Protein AF-A0A848M238-F1 (afdb_monomer_lite)

InterPro domains:
  IPR054030 Gp5/Type VI secretion system Vgr, C-terminal trimerisation domain [PF22178] (2-113)

Foldseek 3Di:
DFDPPDPPDPDGWDWDADDPPPPTDTDTDDPDDDDDDDPDDDDDDDPDDDDDDDPDDDDDDDPDDDDDDDPDDDDDDDPDDDDDDDPDDDDDDDPDDDDDDDPDDDDDDDPDDDDDDDPPDDDDDDDPDDDDDDPDDDDDDDDPDDDDDDPDDDDDDDPDDDDDDDPDDDDDDDPDDDDDDDPDDDDDDDPDDDDDDDPDDDDDDDPDDDDDDDPDDDDDDDPDDDDDDQKDFDDDPNHTQWIQHNVRDIDGDDPDDDDDDPDDDDDDPDDDDDDDPDPPDPVVVVVVVCVVDVDDPDDDDDDD

Sequence (304 aa):
RKSASSLGSNGFNEVRIEDATGEEEVFTHAQKDEDLLTENDKDQEVKGYEDLLVKKDRKRTVEGNQTLKVIKDDAGVVEGNQTLLVRKNRDTSVEGSHDESVEGNQAMTVGRTLTAVVSQGAMENVALAKATTIGGGYSVNVGLAYNEATGGAKAMEVGAAHTEVVAGSRQEMVSKDKQVKVGGDWKTEVKKGISLTVARDLTEQVTQKSSTDVKEAT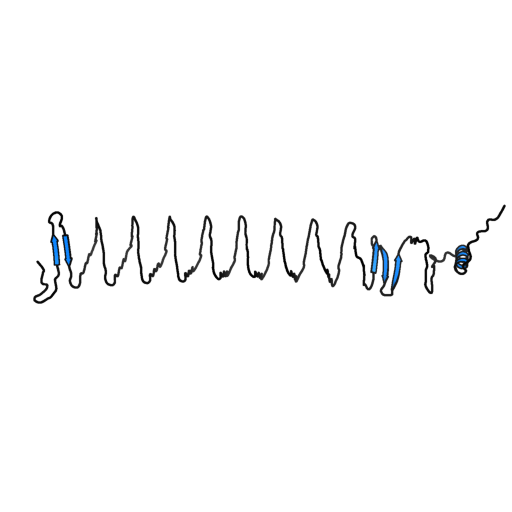AWLAKQFEVTADQLSVSVNGNVALRVEKSGNIKIFAKTFTLDGADIKFKGAKVKLEAPGASSSAQVQALRAAAVEGSPFVERCPGK

Organism: NCBI:txid394095

Radius of gyration: 54.39 Å; chains: 1; bounding box: 103×42×180 Å

pLDDT: mean 89.67, std 15.45, range [40.5, 98.56]

Secondary structure (DSSP, 8-state):
--EESSTT-S-EEEEEEE-STT--EEEEE-SS------SS------SS------SS------SS------SS------SS------SS------SS------SS------SS------SS------SS------SS------SS------SS------SS------SS------SS------SS------SS------SS------SS------SS------SS-----SEEEEEETTEEEEEEETTS-EEE--SS-----S------S------SS----HHHHHHHHHTTTT----------

Structure (mmCIF, N/CA/C/O backbone):
data_AF-A0A848M238-F1
#
_entry.id   AF-A0A848M238-F1
#
loop_
_atom_site.group_PDB
_atom_site.id
_atom_site.type_symbo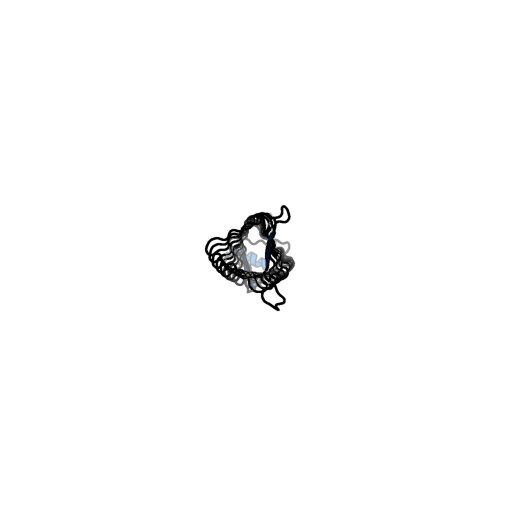l
_atom_site.label_atom_id
_atom_site.label_alt_id
_atom_site.label_comp_id
_atom_site.label_asym_id
_atom_site.label_entity_id
_atom_site.label_seq_id
_atom_site.pdbx_PDB_ins_code
_atom_site.Cartn_x
_atom_site.Cartn_y
_atom_site.Cartn_z
_atom_site.occupancy
_atom_site.B_iso_or_equiv
_atom_site.auth_seq_id
_atom_site.auth_comp_id
_atom_site.auth_asym_id
_atom_site.auth_atom_id
_atom_site.pdbx_PDB_model_num
ATOM 1 N N . ARG A 1 1 ? 36.445 13.753 -66.772 1.00 52.84 1 ARG A N 1
ATOM 2 C CA . ARG A 1 1 ? 36.045 13.154 -68.076 1.00 52.84 1 ARG A CA 1
ATOM 3 C C . ARG A 1 1 ? 35.013 12.083 -67.729 1.00 52.84 1 ARG A C 1
ATOM 5 O O . ARG A 1 1 ? 35.422 11.096 -67.146 1.00 52.84 1 ARG A O 1
ATOM 12 N N . LYS A 1 2 ? 33.704 12.288 -67.959 1.00 55.09 2 LYS A N 1
ATOM 13 C CA . LYS A 1 2 ? 32.687 11.287 -67.566 1.00 55.09 2 LYS A CA 1
ATOM 14 C C . LYS A 1 2 ? 32.898 10.006 -68.375 1.00 55.09 2 LYS A C 1
ATOM 16 O O . LYS A 1 2 ? 32.989 10.087 -69.602 1.00 55.09 2 LYS A O 1
ATOM 21 N N . SER A 1 3 ? 33.012 8.856 -67.715 1.00 55.97 3 SER A N 1
ATOM 22 C CA . SER A 1 3 ? 33.069 7.576 -68.419 1.00 55.97 3 SER A CA 1
ATOM 23 C C . SER A 1 3 ? 31.652 7.228 -68.894 1.00 55.97 3 SER A C 1
ATOM 25 O O . SER A 1 3 ? 30.720 7.151 -68.097 1.00 55.97 3 SER A O 1
ATOM 27 N N . ALA A 1 4 ? 31.443 7.111 -70.208 1.00 53.88 4 ALA A N 1
ATOM 28 C CA . ALA A 1 4 ? 30.200 6.550 -70.726 1.00 53.88 4 ALA A CA 1
ATOM 29 C C . ALA A 1 4 ? 30.280 5.035 -70.529 1.00 53.88 4 ALA A C 1
ATOM 31 O O . ALA A 1 4 ? 31.114 4.376 -71.148 1.00 53.88 4 ALA A O 1
ATOM 32 N N . SER A 1 5 ? 29.442 4.486 -69.654 1.00 58.75 5 SER A N 1
ATOM 33 C CA . SER A 1 5 ? 29.496 3.067 -69.277 1.00 58.75 5 SER A CA 1
ATOM 34 C C . SER A 1 5 ? 29.106 2.118 -70.430 1.00 58.75 5 SER A C 1
ATOM 36 O O . SER A 1 5 ? 29.375 0.924 -70.356 1.00 58.75 5 SER A O 1
ATOM 38 N N . SER A 1 6 ? 28.489 2.637 -71.503 1.00 55.53 6 SER A N 1
ATOM 39 C CA . SER A 1 6 ? 28.283 2.002 -72.821 1.00 55.53 6 SER A CA 1
ATOM 40 C C . SER A 1 6 ? 27.715 3.024 -73.833 1.00 55.53 6 SER A C 1
ATOM 42 O O . SER A 1 6 ? 27.151 4.046 -73.430 1.00 55.53 6 SER A O 1
ATOM 44 N N . LEU A 1 7 ? 27.863 2.788 -75.149 1.00 46.91 7 LEU A N 1
ATOM 45 C CA . LEU A 1 7 ? 27.291 3.661 -76.192 1.00 46.91 7 LEU A CA 1
ATOM 46 C C . LEU A 1 7 ? 25.754 3.714 -76.070 1.00 46.91 7 LEU A C 1
ATOM 48 O O . LEU A 1 7 ? 25.087 2.697 -76.226 1.00 46.91 7 LEU A O 1
ATOM 52 N N . GLY A 1 8 ? 25.203 4.910 -75.830 1.00 57.16 8 GLY A N 1
ATOM 53 C CA . GLY A 1 8 ? 23.755 5.161 -75.764 1.00 57.16 8 GLY A CA 1
ATOM 54 C C . GLY A 1 8 ? 23.129 5.140 -74.362 1.00 57.16 8 GLY A C 1
ATOM 55 O O . GLY A 1 8 ? 21.916 5.293 -74.248 1.00 57.16 8 GLY A O 1
ATOM 56 N N . SER A 1 9 ? 23.916 4.973 -73.293 1.00 60.97 9 SER A N 1
ATOM 57 C CA . SER A 1 9 ? 23.403 4.981 -71.914 1.00 60.97 9 SER A CA 1
ATOM 58 C C . SER A 1 9 ? 23.380 6.397 -71.304 1.00 60.97 9 SER A C 1
ATOM 60 O O . SER A 1 9 ? 24.369 7.122 -71.390 1.00 60.97 9 SER A O 1
ATOM 62 N N . ASN A 1 10 ? 22.284 6.764 -70.623 1.00 73.75 10 ASN A N 1
ATOM 63 C CA . ASN A 1 10 ? 22.096 8.050 -69.919 1.00 73.75 10 ASN A CA 1
ATOM 64 C C . ASN A 1 10 ? 22.735 8.096 -68.506 1.00 73.75 10 ASN A C 1
ATOM 66 O O . ASN A 1 10 ? 22.295 8.869 -67.655 1.00 73.75 10 ASN A O 1
ATOM 70 N N . GLY A 1 11 ? 23.737 7.258 -68.228 1.00 78.06 11 GLY A N 1
ATOM 71 C CA . GLY A 1 11 ? 24.382 7.135 -66.917 1.00 78.06 11 GLY A CA 1
ATOM 72 C C . GLY A 1 11 ? 25.907 7.147 -66.964 1.00 78.06 11 GLY A C 1
ATOM 73 O O . GLY A 1 11 ? 26.501 7.093 -68.043 1.00 78.06 11 GLY A O 1
ATOM 74 N N . PHE A 1 12 ? 26.534 7.240 -65.789 1.00 85.12 12 PHE A N 1
ATOM 75 C CA . PHE A 1 12 ? 27.985 7.150 -65.639 1.00 85.12 12 PHE A CA 1
ATOM 76 C C . PHE A 1 12 ? 28.355 6.483 -64.310 1.00 85.12 12 PHE A C 1
ATOM 78 O O . PHE A 1 12 ? 27.608 6.578 -63.344 1.00 85.12 12 PHE A O 1
ATOM 85 N N . ASN A 1 13 ? 29.526 5.851 -64.271 1.00 87.62 13 ASN A N 1
ATOM 86 C CA . ASN A 1 13 ? 30.226 5.464 -63.046 1.00 87.62 13 ASN A CA 1
ATOM 87 C C . ASN A 1 13 ? 31.562 6.224 -63.034 1.00 87.62 13 ASN A C 1
ATOM 89 O O . ASN A 1 13 ? 32.163 6.421 -64.099 1.00 87.62 13 ASN A O 1
ATOM 93 N N . GLU A 1 14 ? 32.031 6.683 -61.877 1.00 88.75 14 GLU A N 1
ATOM 94 C CA . GLU A 1 14 ? 33.260 7.486 -61.791 1.00 88.75 14 GLU A CA 1
ATOM 95 C C . GLU A 1 14 ? 34.026 7.188 -60.506 1.00 88.75 14 GLU A C 1
ATOM 97 O O . GLU A 1 14 ? 33.435 7.097 -59.438 1.00 88.75 14 GLU A O 1
ATOM 102 N N . VAL A 1 15 ? 35.346 7.056 -60.636 1.00 92.00 15 VAL A N 1
ATOM 103 C CA . VAL A 1 15 ? 36.303 7.170 -59.535 1.00 92.00 15 VAL A CA 1
ATOM 104 C C . VAL A 1 15 ? 37.241 8.305 -59.921 1.00 92.00 15 VAL A C 1
ATOM 106 O O . VAL A 1 15 ? 37.854 8.258 -60.993 1.00 92.00 15 VAL A O 1
ATOM 109 N N . ARG A 1 16 ? 37.318 9.340 -59.090 1.00 91.62 16 ARG A N 1
ATOM 110 C CA . ARG A 1 16 ? 38.174 10.512 -59.295 1.00 91.62 16 ARG A CA 1
ATOM 111 C C . ARG A 1 16 ? 39.054 10.710 -58.072 1.00 91.62 16 ARG A C 1
ATOM 113 O O . ARG A 1 16 ? 38.571 10.586 -56.956 1.00 91.62 16 ARG A O 1
ATOM 120 N N . ILE A 1 17 ? 40.320 11.028 -58.315 1.00 95.06 17 ILE A N 1
ATOM 121 C CA . ILE A 1 17 ? 41.296 11.415 -57.298 1.00 95.06 17 ILE A CA 1
ATOM 122 C C . ILE A 1 17 ? 41.872 12.764 -57.738 1.00 95.06 17 ILE A C 1
ATOM 124 O O . ILE A 1 17 ? 42.408 12.854 -58.845 1.00 95.06 17 ILE A O 1
ATOM 128 N N . GLU A 1 18 ? 41.711 13.787 -56.907 1.00 94.69 18 GLU A N 1
ATOM 129 C CA . GLU A 1 18 ? 42.327 15.110 -57.027 1.00 94.69 18 GLU A CA 1
ATOM 130 C C . GLU A 1 18 ? 43.329 15.277 -55.879 1.00 94.69 18 GLU A C 1
ATOM 132 O O . GLU A 1 18 ? 43.012 14.941 -54.740 1.00 94.69 18 GLU A O 1
ATOM 137 N N . ASP A 1 19 ? 44.537 15.746 -56.190 1.00 94.81 19 ASP A N 1
ATOM 138 C CA . ASP A 1 19 ? 45.661 15.877 -55.238 1.00 94.81 19 ASP A CA 1
ATOM 139 C C . ASP A 1 19 ? 46.289 17.284 -55.306 1.00 94.81 19 ASP A C 1
ATOM 141 O O . ASP A 1 19 ? 47.413 17.531 -54.867 1.00 94.81 19 ASP A O 1
ATOM 145 N N . ALA A 1 20 ? 45.579 18.239 -55.915 1.00 93.12 20 ALA A N 1
ATOM 146 C CA . ALA A 1 20 ? 45.948 19.642 -55.865 1.00 93.12 20 ALA A CA 1
ATOM 147 C C . ALA A 1 20 ? 45.815 20.177 -54.431 1.00 93.12 20 ALA A C 1
ATOM 149 O O . ALA A 1 20 ? 44.779 20.021 -53.790 1.00 93.12 20 ALA A O 1
ATOM 150 N N . THR A 1 21 ? 46.862 20.857 -53.954 1.00 93.50 21 THR A N 1
ATOM 151 C CA . THR A 1 21 ? 46.930 21.381 -52.586 1.00 93.50 21 THR A CA 1
ATOM 152 C C . THR A 1 21 ? 45.708 22.228 -52.224 1.00 93.50 21 THR A C 1
ATOM 154 O O . THR A 1 21 ? 45.510 23.298 -52.803 1.00 93.50 21 THR A O 1
ATOM 157 N N . GLY A 1 22 ? 44.948 21.782 -51.222 1.00 93.81 22 GLY A N 1
ATOM 158 C CA . GLY A 1 22 ? 43.750 22.452 -50.708 1.00 93.81 22 GLY A CA 1
ATOM 159 C C . GLY A 1 22 ? 42.434 22.077 -51.399 1.00 93.81 22 GLY A C 1
ATOM 160 O O . GLY A 1 22 ? 41.386 22.540 -50.955 1.00 93.81 22 GLY A O 1
ATOM 161 N N . GLU A 1 23 ? 42.473 21.254 -52.446 1.00 94.12 23 GLU A N 1
ATOM 162 C CA . GLU A 1 23 ? 41.311 20.772 -53.209 1.00 94.12 23 GLU A CA 1
ATOM 163 C C . GLU A 1 23 ? 41.319 19.232 -53.317 1.00 94.12 23 GLU A C 1
ATOM 165 O O . GLU A 1 23 ? 40.718 18.659 -54.228 1.00 94.12 23 GLU A O 1
ATOM 170 N N . GLU A 1 24 ? 42.035 18.548 -52.417 1.00 96.25 24 GLU A N 1
ATOM 171 C CA . GLU A 1 24 ? 42.207 17.098 -52.457 1.00 96.25 24 GLU A CA 1
ATOM 172 C C . GLU A 1 24 ? 40.865 16.371 -52.271 1.00 96.25 24 GLU A C 1
ATOM 174 O O . GLU A 1 24 ? 40.128 16.605 -51.309 1.00 96.25 24 GLU A O 1
ATOM 179 N N . GLU A 1 25 ? 40.547 15.440 -53.169 1.00 94.88 25 GLU A N 1
ATOM 180 C CA . GLU A 1 25 ? 39.281 14.708 -53.146 1.00 94.88 25 GLU A CA 1
ATOM 181 C C . GLU A 1 25 ? 39.465 13.290 -53.684 1.00 94.88 25 GLU A C 1
ATOM 183 O O . GLU A 1 25 ? 40.114 13.070 -54.704 1.00 94.88 25 GLU A O 1
ATOM 188 N N . VAL A 1 26 ? 38.800 12.325 -53.049 1.00 94.94 26 VAL A N 1
ATOM 189 C CA . VAL A 1 26 ? 38.488 11.039 -53.673 1.00 94.94 26 VAL A CA 1
ATOM 190 C C . VAL A 1 26 ? 36.974 10.934 -53.812 1.00 94.94 26 VAL A C 1
ATOM 192 O O . VAL A 1 26 ? 36.255 10.914 -52.816 1.00 94.94 26 VAL A O 1
ATOM 195 N N . PHE A 1 27 ? 36.483 10.859 -55.046 1.00 93.50 27 PHE A N 1
ATOM 196 C CA . PHE A 1 27 ? 35.062 10.730 -55.358 1.00 93.50 27 PHE A CA 1
ATOM 197 C C . PHE A 1 27 ? 34.783 9.385 -56.021 1.00 93.50 27 PHE A C 1
ATOM 199 O O . PHE A 1 27 ? 35.415 9.048 -57.021 1.00 93.50 27 PHE A O 1
ATOM 206 N N . THR A 1 28 ? 33.785 8.663 -55.513 1.00 94.12 28 THR A N 1
ATOM 207 C CA . THR A 1 28 ? 33.284 7.415 -56.099 1.00 94.12 28 THR A CA 1
ATOM 208 C C . THR A 1 28 ? 31.791 7.545 -56.378 1.00 94.12 28 THR A C 1
ATOM 210 O O . THR A 1 28 ? 31.022 7.998 -55.531 1.00 94.12 28 THR A O 1
ATOM 213 N N . HIS A 1 29 ? 31.365 7.129 -57.569 1.00 93.31 29 HIS A N 1
ATOM 214 C CA . HIS A 1 29 ? 29.966 7.071 -57.968 1.00 93.31 29 HIS A CA 1
ATOM 215 C C . HIS A 1 29 ? 29.650 5.752 -58.667 1.00 93.31 29 HIS A C 1
ATOM 217 O O . HIS A 1 29 ? 30.218 5.448 -59.721 1.00 93.31 29 HIS A O 1
ATOM 223 N N . ALA A 1 30 ? 28.681 5.023 -58.114 1.00 92.12 30 ALA A N 1
ATOM 224 C CA . ALA A 1 30 ? 28.057 3.862 -58.729 1.00 92.12 30 ALA A CA 1
ATOM 225 C C . ALA A 1 30 ? 26.597 4.182 -59.084 1.00 92.12 30 ALA A C 1
ATOM 227 O O . ALA A 1 30 ? 25.807 4.589 -58.234 1.00 92.12 30 ALA A O 1
ATOM 228 N N . GLN A 1 31 ? 26.214 3.976 -60.345 1.00 90.56 31 GLN A N 1
ATOM 229 C CA . GLN A 1 31 ? 24.860 4.249 -60.834 1.00 90.56 31 GLN A CA 1
ATOM 230 C C . GLN A 1 31 ? 23.816 3.252 -60.302 1.00 90.56 31 GLN A C 1
ATOM 232 O O . GLN A 1 31 ? 22.623 3.561 -60.276 1.00 90.56 31 GLN A O 1
ATOM 237 N N . LYS A 1 32 ? 24.242 2.037 -59.938 1.00 91.19 32 LYS A N 1
ATOM 238 C CA . LYS A 1 32 ? 23.333 0.941 -59.596 1.00 91.19 32 LYS A CA 1
ATOM 239 C C . LYS A 1 32 ? 23.738 0.223 -58.312 1.00 91.19 32 LYS A C 1
ATOM 241 O O . LYS A 1 32 ? 23.086 0.424 -57.296 1.00 91.19 32 LYS A O 1
ATOM 246 N N . ASP A 1 33 ? 24.796 -0.578 -58.382 1.00 94.00 33 ASP A N 1
ATOM 247 C CA . ASP A 1 33 ? 25.245 -1.458 -57.306 1.00 94.00 33 ASP A CA 1
ATOM 248 C C . ASP A 1 33 ? 26.727 -1.148 -57.005 1.00 94.00 33 ASP A C 1
ATOM 250 O O . ASP A 1 33 ? 27.518 -0.968 -57.935 1.00 94.00 33 ASP A O 1
ATOM 254 N N . GLU A 1 34 ? 27.091 -1.059 -55.724 1.00 95.56 34 GLU A N 1
ATOM 255 C CA . GLU A 1 34 ? 28.472 -0.948 -55.233 1.00 95.56 34 GLU A CA 1
ATOM 256 C C . GLU A 1 34 ? 28.699 -2.045 -54.189 1.00 95.56 34 GLU A C 1
ATOM 258 O O . GLU A 1 34 ? 28.027 -2.070 -53.157 1.00 95.56 34 GLU A O 1
ATOM 263 N N . ASP A 1 35 ? 29.653 -2.936 -54.455 1.00 94.88 35 ASP A N 1
ATOM 264 C CA . ASP A 1 35 ? 30.066 -3.988 -53.531 1.00 94.88 35 ASP A CA 1
ATOM 265 C C . ASP A 1 35 ? 31.442 -3.646 -52.946 1.00 94.88 35 ASP A C 1
ATOM 267 O O . ASP A 1 35 ? 32.414 -3.468 -53.681 1.00 94.88 35 ASP A O 1
ATOM 271 N N . LEU A 1 36 ? 31.541 -3.601 -51.615 1.00 95.75 36 LEU A N 1
ATOM 272 C CA . LEU A 1 36 ? 32.808 -3.460 -50.897 1.00 95.75 36 LEU A CA 1
ATOM 273 C C . LEU A 1 36 ? 33.070 -4.726 -50.077 1.00 95.75 36 LEU A C 1
ATOM 275 O O . LEU A 1 36 ? 32.459 -4.932 -49.029 1.00 95.75 36 LEU A O 1
ATOM 279 N N . LEU A 1 37 ? 34.000 -5.555 -50.549 1.00 96.25 37 LEU A N 1
ATOM 280 C CA . LEU A 1 37 ? 34.472 -6.748 -49.848 1.00 96.25 37 LEU A CA 1
ATOM 281 C C . LEU A 1 37 ? 35.889 -6.514 -49.317 1.00 96.25 37 LEU A C 1
ATOM 283 O O . LEU A 1 37 ? 36.789 -6.136 -50.062 1.00 96.25 37 LEU A O 1
ATOM 287 N N . THR A 1 38 ? 36.096 -6.778 -48.031 1.00 97.31 38 THR A N 1
ATOM 288 C CA . THR A 1 38 ? 37.417 -6.777 -47.393 1.00 97.31 38 THR A CA 1
ATOM 289 C C . THR A 1 38 ? 37.586 -8.107 -46.671 1.00 97.31 38 THR A C 1
ATOM 291 O O . THR A 1 38 ? 36.801 -8.415 -45.783 1.00 97.31 38 THR A O 1
ATOM 294 N N . GLU A 1 39 ? 38.564 -8.920 -47.077 1.00 97.19 39 GLU A N 1
ATOM 295 C CA . GLU A 1 39 ? 38.731 -10.290 -46.553 1.00 97.19 39 GLU A CA 1
ATOM 296 C C . GLU A 1 39 ? 39.466 -10.360 -45.208 1.00 97.19 39 GLU A C 1
ATOM 298 O O . GLU A 1 39 ? 39.393 -11.377 -44.525 1.00 97.19 39 GLU A O 1
ATOM 303 N N . ASN A 1 40 ? 40.176 -9.294 -44.835 1.00 97.69 40 ASN A N 1
ATOM 304 C CA . ASN A 1 40 ? 40.902 -9.200 -43.573 1.00 97.69 40 ASN A CA 1
ATOM 305 C C . ASN A 1 40 ? 40.361 -8.025 -42.743 1.00 97.69 40 ASN A C 1
ATOM 307 O O . ASN A 1 40 ? 39.238 -8.088 -42.252 1.00 97.69 40 ASN A O 1
ATOM 311 N N . ASP A 1 41 ? 41.108 -6.925 -42.656 1.00 97.88 41 ASP A N 1
ATOM 312 C CA . ASP A 1 41 ? 40.772 -5.783 -41.810 1.00 97.88 41 ASP A CA 1
ATOM 313 C C . ASP A 1 41 ? 40.398 -4.561 -42.655 1.00 97.88 41 ASP A C 1
ATOM 315 O O . ASP A 1 41 ? 41.045 -4.262 -43.663 1.00 97.88 41 ASP A O 1
ATOM 319 N N . LYS A 1 42 ? 39.360 -3.836 -42.227 1.00 97.75 42 LYS A N 1
ATOM 320 C CA . LYS A 1 42 ? 39.018 -2.503 -42.734 1.00 97.75 42 LYS A CA 1
ATOM 321 C C . LYS A 1 42 ? 39.097 -1.514 -41.579 1.00 97.75 42 LYS A C 1
ATOM 323 O O . LYS A 1 42 ? 38.202 -1.485 -40.736 1.00 97.75 42 LYS A O 1
ATOM 328 N N . ASP A 1 43 ? 40.103 -0.654 -41.621 1.00 97.12 43 ASP A N 1
ATOM 329 C CA . ASP A 1 43 ? 40.208 0.506 -40.744 1.00 97.12 43 ASP A CA 1
ATOM 330 C C . ASP A 1 43 ? 39.722 1.762 -41.473 1.00 97.12 43 ASP A C 1
ATOM 332 O O . ASP A 1 43 ? 39.972 1.952 -42.665 1.00 97.12 43 ASP A O 1
ATOM 336 N N . GLN A 1 44 ? 39.010 2.629 -40.756 1.00 97.12 44 GLN A N 1
ATOM 337 C CA . GLN A 1 44 ? 38.548 3.916 -41.267 1.00 97.12 44 GLN A CA 1
ATOM 338 C C . GLN A 1 44 ? 38.711 4.968 -40.169 1.00 97.12 44 GLN A C 1
ATOM 340 O O . GLN A 1 44 ? 38.178 4.819 -39.072 1.00 97.12 44 GLN A O 1
ATOM 345 N N . GLU A 1 45 ? 39.430 6.043 -40.479 1.00 97.69 45 GLU A N 1
ATOM 346 C CA . GLU A 1 45 ? 39.591 7.204 -39.606 1.00 97.69 45 GLU A CA 1
ATOM 347 C C . GLU A 1 45 ? 39.129 8.451 -40.363 1.00 97.69 45 GLU A C 1
ATOM 349 O O . GLU A 1 45 ? 39.656 8.774 -41.427 1.00 97.69 45 GLU A O 1
ATOM 354 N N . VAL A 1 46 ? 38.154 9.167 -39.804 1.00 97.50 46 VAL A N 1
ATOM 355 C CA . VAL A 1 46 ? 37.704 10.465 -40.315 1.00 97.50 46 VAL A CA 1
ATOM 356 C C . VAL A 1 46 ? 38.082 11.525 -39.286 1.00 97.50 46 VAL A C 1
ATOM 358 O O . VAL A 1 46 ? 37.527 11.565 -38.193 1.00 97.50 46 VAL A O 1
ATOM 361 N N . LYS A 1 47 ? 39.049 12.387 -39.620 1.00 97.25 47 LYS A N 1
ATOM 362 C CA . LYS A 1 47 ? 39.563 13.418 -38.694 1.00 97.25 47 LYS A CA 1
ATOM 363 C C . LYS A 1 47 ? 38.637 14.628 -38.540 1.00 97.25 47 LYS A C 1
ATOM 365 O O . LYS A 1 47 ? 38.766 15.378 -37.577 1.00 97.25 47 LYS A O 1
ATOM 370 N N . GLY A 1 48 ? 37.760 14.839 -39.521 1.00 96.00 48 GLY A N 1
ATOM 371 C CA . GLY A 1 48 ? 36.828 15.961 -39.576 1.00 96.00 48 GLY A CA 1
ATOM 372 C C . GLY A 1 48 ? 35.407 15.540 -39.227 1.00 96.00 48 GLY A C 1
ATOM 373 O O . GLY A 1 48 ? 35.040 15.467 -38.058 1.00 96.00 48 GLY A O 1
ATOM 374 N N . TYR A 1 49 ? 34.603 15.302 -40.260 1.00 97.12 49 TYR A N 1
ATOM 375 C CA . TYR A 1 49 ? 33.169 15.057 -40.162 1.00 97.12 49 TYR A CA 1
ATOM 376 C C . TYR A 1 49 ? 32.753 13.915 -41.090 1.00 97.12 49 TYR A C 1
ATOM 378 O O . TYR A 1 49 ? 33.281 13.793 -42.194 1.00 97.12 49 TYR A O 1
ATOM 386 N N . GLU A 1 50 ? 31.796 13.107 -40.646 1.00 98.00 50 GLU A N 1
ATOM 387 C CA . GLU A 1 50 ? 31.171 12.042 -41.426 1.00 98.00 50 GLU A CA 1
ATOM 388 C C . GLU A 1 50 ? 29.649 12.225 -41.373 1.00 98.00 50 GLU A C 1
ATOM 390 O O . GLU A 1 50 ? 29.083 12.418 -40.296 1.00 98.00 50 GLU A O 1
ATOM 395 N N . ASP A 1 51 ? 29.001 12.147 -42.534 1.00 97.56 51 ASP A N 1
ATOM 396 C CA . ASP A 1 51 ? 27.547 12.053 -42.675 1.00 97.56 51 ASP A CA 1
ATOM 397 C C . ASP A 1 51 ? 27.203 10.813 -43.498 1.00 97.56 51 ASP A C 1
ATOM 399 O O . ASP A 1 51 ? 27.890 10.486 -44.469 1.00 97.56 51 ASP A O 1
ATOM 403 N N . LEU A 1 52 ? 26.128 10.124 -43.120 1.00 97.38 52 LEU A N 1
ATOM 404 C CA . LEU A 1 52 ? 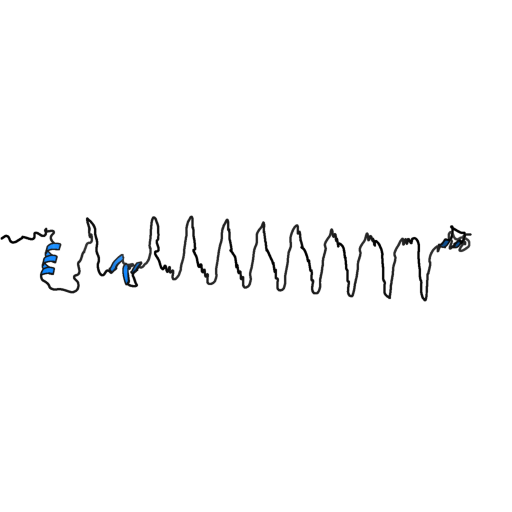25.661 8.934 -43.819 1.00 97.38 52 LEU A CA 1
ATOM 405 C C . LEU A 1 52 ? 24.148 8.992 -43.998 1.00 97.38 52 LEU A C 1
ATOM 407 O O . LEU A 1 52 ? 23.381 8.714 -43.075 1.00 97.38 52 LEU A O 1
ATOM 411 N N . LEU A 1 53 ? 23.722 9.236 -45.234 1.00 97.38 53 LEU A N 1
ATOM 412 C CA . LEU A 1 53 ? 22.320 9.180 -45.620 1.00 97.38 53 LEU A CA 1
ATOM 413 C C . LEU A 1 53 ? 21.991 7.854 -46.315 1.00 97.38 53 LEU A C 1
ATOM 415 O O . LEU A 1 53 ? 22.460 7.575 -47.417 1.00 97.38 53 LEU A O 1
ATOM 419 N N . VAL A 1 54 ? 21.086 7.077 -45.720 1.00 98.12 54 VAL A N 1
ATOM 420 C CA . VAL A 1 54 ? 20.468 5.904 -46.355 1.00 98.12 54 VAL A CA 1
ATOM 421 C C . VAL A 1 54 ? 18.997 6.224 -46.613 1.00 98.12 54 VAL A C 1
ATOM 423 O O . VAL A 1 54 ? 18.223 6.375 -45.679 1.00 98.12 54 VAL A O 1
ATOM 426 N N . LYS A 1 55 ? 18.593 6.341 -47.885 1.00 98.06 55 LYS A N 1
ATOM 427 C CA . LYS A 1 55 ? 17.218 6.750 -48.262 1.00 98.06 55 LYS A CA 1
ATOM 428 C C . LYS A 1 55 ? 16.152 5.659 -48.103 1.00 98.06 55 LYS A C 1
ATOM 430 O O . LYS A 1 55 ? 14.968 5.946 -48.239 1.00 98.06 55 LYS A O 1
ATOM 435 N N . LYS A 1 56 ? 16.574 4.409 -47.923 1.00 97.75 56 LYS A N 1
ATOM 436 C CA . LYS A 1 56 ? 15.701 3.244 -47.739 1.00 97.75 56 LYS A CA 1
ATOM 437 C C . LYS A 1 56 ? 16.111 2.527 -46.453 1.00 97.75 56 LYS A C 1
ATOM 439 O O . LYS A 1 56 ? 16.231 3.159 -45.412 1.00 97.75 56 LYS A O 1
ATOM 444 N N . ASP A 1 57 ? 16.386 1.232 -46.539 1.00 98.06 57 ASP A N 1
ATOM 445 C CA . ASP A 1 57 ? 16.662 0.382 -45.393 1.00 98.06 57 ASP A CA 1
ATOM 446 C C . ASP A 1 57 ? 18.165 0.191 -45.179 1.00 98.06 57 ASP A C 1
ATOM 448 O O . ASP A 1 57 ? 18.933 0.004 -46.126 1.00 98.06 57 ASP A O 1
ATOM 452 N N . ARG A 1 58 ? 18.580 0.161 -43.910 1.00 98.19 58 ARG A N 1
ATOM 453 C CA . ARG A 1 58 ? 19.920 -0.263 -43.495 1.00 98.19 58 ARG A CA 1
ATOM 454 C C . ARG A 1 58 ? 19.805 -1.546 -42.680 1.00 98.19 58 ARG A C 1
ATOM 456 O O . ARG A 1 58 ? 19.146 -1.569 -41.645 1.00 98.19 58 ARG A O 1
ATOM 463 N N . LYS A 1 59 ? 20.512 -2.596 -43.099 1.00 98.19 59 LYS A N 1
ATOM 464 C CA . LYS A 1 59 ? 20.710 -3.818 -42.307 1.00 98.19 59 LYS A CA 1
ATOM 465 C C . LYS A 1 59 ? 22.169 -3.902 -41.875 1.00 98.19 59 LYS A C 1
ATOM 467 O O . LYS A 1 59 ? 23.067 -3.717 -42.688 1.00 98.19 59 LYS A O 1
ATOM 472 N N . ARG A 1 60 ? 22.402 -4.196 -40.597 1.00 97.94 60 ARG A N 1
ATOM 473 C CA . ARG A 1 60 ? 23.736 -4.427 -40.036 1.00 97.94 60 ARG A CA 1
ATOM 474 C C . ARG A 1 60 ? 23.735 -5.745 -39.275 1.00 97.94 60 ARG A C 1
ATOM 476 O O . ARG A 1 60 ? 22.841 -5.997 -38.470 1.00 97.94 60 ARG A O 1
ATOM 483 N N . THR A 1 61 ? 24.752 -6.558 -39.510 1.00 98.00 61 THR A N 1
ATOM 484 C CA . THR A 1 61 ? 25.022 -7.771 -38.741 1.00 98.00 61 THR A CA 1
ATOM 485 C C . THR A 1 61 ? 26.462 -7.696 -38.265 1.00 98.00 61 THR A C 1
ATOM 487 O O . THR A 1 61 ? 27.356 -7.396 -39.047 1.00 98.00 61 THR A O 1
ATOM 490 N N . VAL A 1 62 ? 26.665 -7.906 -36.968 1.00 98.31 62 VAL A N 1
ATOM 491 C CA . VAL A 1 62 ? 27.983 -8.025 -36.345 1.00 98.31 62 VAL A CA 1
ATOM 492 C C . VAL A 1 62 ? 27.989 -9.392 -35.680 1.00 98.31 62 VAL A C 1
ATOM 494 O O . VAL A 1 62 ? 27.204 -9.624 -34.765 1.00 98.31 62 VAL A O 1
ATOM 497 N N . GLU A 1 63 ? 28.796 -10.317 -36.191 1.00 98.12 63 GLU A N 1
ATOM 498 C CA . GLU A 1 63 ? 28.871 -11.685 -35.654 1.00 98.12 63 GLU A CA 1
ATOM 499 C C . GLU A 1 63 ? 29.744 -11.762 -34.394 1.00 98.12 63 GLU A C 1
ATOM 501 O O . GLU A 1 63 ? 29.536 -12.621 -33.540 1.00 98.12 63 GLU A O 1
ATOM 506 N N . GLY A 1 64 ? 30.701 -10.837 -34.272 1.00 97.94 64 GLY A N 1
ATOM 507 C CA . GLY A 1 64 ? 31.531 -10.647 -33.088 1.00 97.94 64 GLY A CA 1
ATOM 508 C C . GLY A 1 64 ? 30.963 -9.617 -32.107 1.00 97.94 64 GLY A C 1
ATOM 509 O O . GLY A 1 64 ? 29.755 -9.432 -31.970 1.00 97.94 64 GLY A O 1
ATOM 510 N N . ASN A 1 65 ? 31.866 -8.917 -31.422 1.00 98.25 65 ASN A N 1
ATOM 511 C CA . ASN A 1 65 ? 31.513 -7.885 -30.451 1.00 98.25 65 ASN A CA 1
ATOM 512 C C . ASN A 1 65 ? 31.366 -6.512 -31.120 1.00 98.25 65 ASN A C 1
ATOM 514 O O . ASN A 1 65 ? 32.093 -6.183 -32.055 1.00 98.25 65 ASN A O 1
ATOM 518 N N . GLN A 1 66 ? 30.474 -5.678 -30.585 1.00 98.31 66 GLN A N 1
ATOM 519 C CA . GLN A 1 66 ? 30.359 -4.269 -30.948 1.00 98.31 66 GLN A CA 1
ATOM 520 C C . GLN A 1 66 ? 30.591 -3.403 -29.708 1.00 98.31 66 GLN A C 1
ATOM 522 O O . GLN A 1 66 ? 29.872 -3.535 -28.720 1.00 98.31 66 GLN A O 1
ATOM 527 N N . THR A 1 67 ? 31.536 -2.470 -29.806 1.00 98.12 67 THR A N 1
ATOM 528 C CA . THR A 1 67 ? 31.758 -1.411 -28.815 1.00 98.12 67 THR A CA 1
ATOM 529 C C . THR A 1 67 ? 31.489 -0.065 -29.475 1.00 98.12 67 THR A C 1
ATOM 531 O O . THR A 1 67 ? 31.978 0.190 -30.573 1.00 98.12 67 THR A O 1
ATOM 534 N N . LEU A 1 68 ? 30.716 0.794 -28.813 1.00 98.00 68 LEU A N 1
ATOM 535 C CA . LEU A 1 68 ? 30.498 2.185 -29.206 1.00 98.00 68 LEU A CA 1
ATOM 536 C C . LEU A 1 68 ? 30.951 3.076 -28.051 1.00 98.00 68 LEU A C 1
ATOM 538 O O . LEU A 1 68 ? 30.533 2.871 -26.914 1.00 98.00 68 LEU A O 1
ATOM 542 N N . LYS A 1 69 ? 31.805 4.056 -28.346 1.00 98.12 69 LYS A N 1
ATOM 543 C CA . LYS A 1 69 ? 32.222 5.080 -27.390 1.00 98.12 69 LYS A CA 1
ATOM 544 C C . LYS A 1 69 ? 31.937 6.447 -27.991 1.00 98.12 69 LYS A C 1
ATOM 546 O O . LYS A 1 69 ? 32.567 6.828 -28.972 1.00 98.12 69 LYS A O 1
ATOM 551 N N . VAL A 1 70 ? 31.027 7.181 -27.367 1.00 98.44 70 VAL A N 1
ATOM 552 C CA . VAL A 1 70 ? 30.741 8.582 -27.680 1.00 98.44 70 VAL A CA 1
ATOM 553 C C . VAL A 1 70 ? 31.300 9.421 -26.533 1.00 98.44 70 VAL A C 1
ATOM 555 O O . VAL A 1 70 ? 31.045 9.122 -25.372 1.00 98.44 70 VAL A O 1
ATOM 558 N N . ILE A 1 71 ? 32.154 10.403 -26.839 1.00 98.38 71 ILE A N 1
ATOM 559 C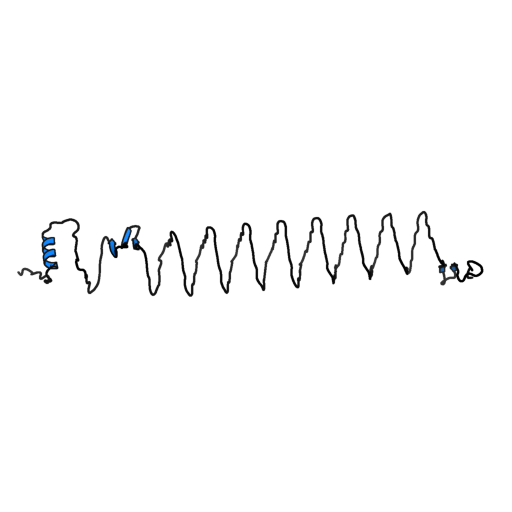 CA . ILE A 1 71 ? 32.828 11.230 -25.814 1.00 98.38 71 ILE A CA 1
ATOM 560 C C . ILE A 1 71 ? 31.927 12.361 -25.310 1.00 98.38 71 ILE A C 1
ATOM 562 O O . ILE A 1 71 ? 32.085 12.819 -24.182 1.00 98.38 71 ILE A O 1
ATOM 566 N N . LYS A 1 72 ? 31.025 12.829 -26.172 1.00 98.31 72 LYS A N 1
ATOM 567 C CA . LYS A 1 72 ? 30.053 13.880 -25.878 1.00 98.31 72 LYS A CA 1
ATOM 568 C C . LYS A 1 72 ? 28.653 13.260 -25.857 1.00 98.31 72 LYS A C 1
ATOM 570 O O . LYS A 1 72 ? 28.449 12.260 -25.178 1.00 98.31 72 LYS A O 1
ATOM 575 N N . ASP A 1 73 ? 27.738 13.811 -26.642 1.00 98.31 73 ASP A N 1
ATOM 576 C CA . ASP A 1 73 ? 26.328 13.448 -26.636 1.00 98.31 73 ASP A CA 1
ATOM 577 C C . ASP A 1 73 ? 26.006 12.414 -27.719 1.00 98.31 73 ASP A C 1
ATOM 579 O O . ASP A 1 73 ? 26.495 12.506 -28.847 1.00 98.31 73 ASP A O 1
ATOM 583 N N . ASP A 1 74 ? 25.155 11.451 -27.369 1.00 98.38 74 ASP A N 1
ATOM 584 C CA . ASP A 1 74 ? 24.528 10.508 -28.295 1.00 98.38 74 ASP A CA 1
ATOM 585 C C . ASP A 1 74 ? 23.024 10.803 -28.333 1.00 98.38 74 ASP A C 1
ATOM 587 O O . ASP A 1 74 ? 22.333 10.682 -27.320 1.00 98.38 74 ASP A O 1
ATOM 591 N N . ALA A 1 75 ? 22.526 11.247 -29.486 1.00 98.06 75 ALA A N 1
ATOM 592 C CA . ALA A 1 75 ? 21.136 11.642 -29.676 1.00 98.06 75 ALA A CA 1
ATOM 593 C C . ALA A 1 75 ? 20.533 10.867 -30.850 1.00 98.06 75 ALA A C 1
ATOM 595 O O . ALA A 1 75 ? 21.042 10.913 -31.970 1.00 98.06 75 ALA A O 1
ATOM 596 N N . GLY A 1 76 ? 19.421 10.178 -30.597 1.00 96.94 76 GLY A N 1
ATOM 597 C CA . GLY A 1 76 ? 18.705 9.395 -31.597 1.00 96.94 76 GLY A CA 1
ATOM 598 C C . GLY A 1 76 ? 17.213 9.694 -31.580 1.00 96.94 76 GLY A C 1
ATOM 599 O O . GLY A 1 76 ? 16.618 9.870 -30.520 1.00 96.94 76 GLY A O 1
ATOM 600 N N . VAL A 1 77 ? 16.605 9.713 -32.764 1.00 98.19 77 VAL A N 1
ATOM 601 C CA . VAL A 1 77 ? 15.154 9.820 -32.941 1.00 98.19 77 VAL A CA 1
ATOM 602 C C . VAL A 1 77 ? 14.685 8.611 -33.736 1.00 98.19 77 VAL A C 1
ATOM 604 O O . VAL A 1 77 ? 15.212 8.314 -34.806 1.00 98.19 77 VAL A O 1
ATOM 607 N N . VAL A 1 78 ? 13.689 7.909 -33.203 1.00 98.44 78 VAL A N 1
ATOM 608 C CA . VAL A 1 78 ? 12.971 6.844 -33.903 1.00 98.44 78 VAL A CA 1
ATOM 609 C C . VAL A 1 78 ? 11.518 7.287 -33.980 1.00 98.44 78 VAL A C 1
ATOM 611 O O . VAL A 1 78 ? 10.810 7.236 -32.984 1.00 98.44 78 VAL A O 1
ATOM 614 N N . GLU A 1 79 ? 11.081 7.754 -35.149 1.00 98.19 79 GLU A N 1
ATOM 615 C CA . GLU A 1 79 ? 9.694 8.217 -35.344 1.00 98.19 79 GLU A CA 1
ATOM 616 C C . GLU A 1 79 ? 8.680 7.060 -35.334 1.00 98.19 79 GLU A C 1
ATOM 618 O O . GLU A 1 79 ? 7.492 7.261 -35.097 1.00 98.19 79 GLU A O 1
ATOM 623 N N . GLY A 1 80 ? 9.152 5.842 -35.615 1.00 98.31 80 GLY A N 1
ATOM 624 C CA . GLY A 1 80 ? 8.369 4.612 -35.555 1.00 98.31 80 GLY A CA 1
ATOM 625 C C . GLY A 1 80 ? 8.598 3.820 -34.265 1.00 98.31 80 GLY A C 1
ATOM 626 O O . GLY A 1 80 ? 8.809 4.364 -33.188 1.00 98.31 80 GLY A O 1
ATOM 627 N N . ASN A 1 81 ? 8.588 2.492 -34.385 1.00 98.38 81 ASN A N 1
ATOM 628 C CA . ASN A 1 81 ? 8.757 1.594 -33.244 1.00 98.38 81 ASN A CA 1
ATOM 629 C C . ASN A 1 81 ? 10.229 1.243 -33.000 1.00 98.38 81 ASN A C 1
ATOM 631 O O . ASN A 1 81 ? 10.970 0.947 -33.939 1.00 98.38 81 ASN A O 1
ATOM 635 N N . GLN A 1 82 ? 10.615 1.143 -31.728 1.00 98.50 82 GLN A N 1
ATOM 636 C CA . GLN A 1 82 ? 11.880 0.546 -31.306 1.00 98.50 82 GLN A CA 1
ATOM 637 C C . GLN A 1 82 ? 11.617 -0.793 -30.603 1.00 98.50 82 GLN A C 1
ATOM 639 O O . GLN A 1 82 ? 10.727 -0.915 -29.766 1.00 98.50 82 GLN A O 1
ATOM 644 N N . THR A 1 83 ? 12.392 -1.825 -30.933 1.00 98.25 83 THR A N 1
ATOM 645 C CA . THR A 1 83 ? 12.361 -3.118 -30.234 1.00 98.25 83 THR A CA 1
ATOM 646 C C . THR A 1 83 ? 13.783 -3.546 -29.913 1.00 98.25 83 THR A C 1
ATOM 648 O O . THR A 1 83 ? 14.641 -3.569 -30.792 1.00 98.25 83 THR A O 1
ATOM 651 N N . LEU A 1 84 ? 14.023 -3.915 -28.654 1.00 98.12 84 LEU A N 1
ATOM 652 C CA . LEU A 1 84 ? 15.314 -4.388 -28.168 1.00 98.12 84 LEU A CA 1
ATOM 653 C C . LEU A 1 84 ? 15.147 -5.760 -27.512 1.00 98.12 84 LEU A C 1
ATOM 655 O O . LEU A 1 84 ? 14.442 -5.897 -26.515 1.00 98.12 84 LEU A O 1
ATOM 659 N N . LEU A 1 85 ? 15.838 -6.769 -28.043 1.00 98.19 85 LEU A N 1
ATOM 660 C CA . LEU A 1 85 ? 15.925 -8.096 -27.437 1.00 98.19 85 LEU A CA 1
ATOM 661 C C . LEU A 1 85 ? 17.340 -8.332 -26.914 1.00 98.19 85 LEU A C 1
ATOM 663 O O . LEU A 1 85 ? 18.272 -8.543 -27.688 1.00 98.19 85 LEU A O 1
ATOM 667 N N . VAL A 1 86 ? 17.478 -8.386 -25.592 1.00 98.56 86 VAL A N 1
ATOM 668 C CA . VAL A 1 86 ? 18.696 -8.851 -24.926 1.00 98.56 86 VAL A CA 1
ATOM 669 C C . VAL A 1 86 ? 18.420 -10.242 -24.368 1.00 98.56 86 VAL A C 1
ATOM 671 O O . VAL A 1 86 ? 17.602 -10.404 -23.471 1.00 98.56 86 VAL A O 1
ATOM 674 N N . ARG A 1 87 ? 19.073 -11.272 -24.921 1.00 98.38 87 ARG A N 1
ATOM 675 C CA . ARG A 1 87 ? 18.842 -12.675 -24.510 1.00 98.38 87 ARG A CA 1
ATOM 676 C C . ARG A 1 87 ? 19.500 -13.053 -23.182 1.00 98.38 87 ARG A C 1
ATOM 678 O O . ARG A 1 87 ? 19.131 -14.062 -22.592 1.00 98.38 87 ARG A O 1
ATOM 685 N N . LYS A 1 88 ? 20.525 -12.304 -22.778 1.00 98.44 88 LYS A N 1
ATOM 686 C CA . LYS A 1 88 ? 21.280 -12.515 -21.538 1.00 98.44 88 LYS A CA 1
ATOM 687 C C . LYS A 1 88 ? 21.056 -11.318 -20.610 1.00 98.44 88 LYS A C 1
ATOM 689 O O . LYS A 1 88 ? 19.913 -10.959 -20.358 1.00 98.44 88 LYS A O 1
ATOM 694 N N . ASN A 1 89 ? 22.128 -10.694 -20.136 1.00 98.31 89 ASN A N 1
ATOM 695 C CA . ASN A 1 89 ? 22.072 -9.613 -19.162 1.00 98.31 89 ASN A CA 1
ATOM 696 C C . ASN A 1 89 ? 22.124 -8.251 -19.855 1.00 98.31 89 ASN A C 1
ATOM 698 O O . ASN A 1 89 ? 22.804 -8.092 -20.872 1.00 98.31 89 ASN A O 1
ATOM 702 N N . ARG A 1 90 ? 21.423 -7.280 -19.271 1.00 98.44 90 ARG A N 1
ATOM 703 C CA . ARG A 1 90 ? 21.541 -5.858 -19.584 1.00 98.44 90 ARG A CA 1
ATOM 704 C C . ARG A 1 90 ? 21.918 -5.136 -18.299 1.00 98.44 90 ARG A C 1
ATOM 706 O O . ARG A 1 90 ? 21.136 -5.148 -17.354 1.00 98.44 90 ARG A O 1
ATOM 713 N N . ASP A 1 91 ? 23.066 -4.479 -18.315 1.00 98.31 91 ASP A N 1
ATOM 714 C CA . ASP A 1 91 ? 23.521 -3.593 -17.251 1.00 98.31 91 ASP A CA 1
ATOM 715 C C . ASP A 1 91 ? 23.431 -2.147 -17.750 1.00 98.31 91 ASP A C 1
ATOM 717 O O . ASP A 1 91 ? 23.711 -1.850 -18.914 1.00 98.31 91 ASP A O 1
ATOM 721 N N . THR A 1 92 ? 22.956 -1.234 -16.908 1.00 98.06 92 THR A N 1
ATOM 722 C CA . THR A 1 92 ? 22.806 0.186 -17.250 1.00 98.06 92 THR A CA 1
ATOM 723 C C . THR A 1 92 ? 23.163 1.013 -16.024 1.00 98.06 92 THR A C 1
ATOM 725 O O . THR A 1 92 ? 22.641 0.762 -14.942 1.00 98.06 92 THR A O 1
ATOM 728 N N . SER A 1 93 ? 24.064 1.979 -16.197 1.00 98.12 93 SER A N 1
ATOM 729 C CA . SER A 1 93 ? 24.494 2.909 -15.153 1.00 98.12 93 SER A CA 1
ATOM 730 C C . SER A 1 93 ? 24.322 4.327 -15.670 1.00 98.12 93 SER A C 1
ATOM 732 O O . SER A 1 93 ? 24.780 4.642 -16.767 1.00 98.12 93 SER A O 1
ATOM 734 N N . VAL A 1 94 ? 23.659 5.165 -14.881 1.00 98.44 94 VAL A N 1
ATOM 735 C CA . VAL A 1 94 ? 23.456 6.587 -15.156 1.00 98.44 94 VAL A CA 1
ATOM 736 C C . VAL A 1 94 ? 23.969 7.332 -13.931 1.00 98.44 94 VAL A C 1
ATOM 738 O O . VAL A 1 94 ? 23.435 7.155 -12.842 1.00 98.44 94 VAL A O 1
ATOM 741 N N . GLU A 1 95 ? 25.046 8.102 -14.088 1.00 98.25 95 GLU A N 1
ATOM 742 C CA . GLU A 1 95 ? 25.653 8.846 -12.971 1.00 98.25 95 GLU A CA 1
ATOM 743 C C . GLU A 1 95 ? 24.865 10.117 -12.621 1.00 98.25 95 GLU A C 1
ATOM 745 O O . GLU A 1 95 ? 24.863 10.553 -11.472 1.00 98.25 95 GLU A O 1
ATOM 750 N N . GLY A 1 96 ? 24.204 10.707 -13.622 1.00 98.12 96 GLY A N 1
ATOM 751 C CA . GLY A 1 96 ? 23.295 11.838 -13.466 1.00 98.12 96 GLY A CA 1
ATOM 752 C C . GLY A 1 96 ? 21.845 11.398 -13.253 1.00 98.12 96 GLY A C 1
ATOM 753 O O . GLY A 1 96 ? 21.563 10.411 -12.578 1.00 98.12 96 GLY A O 1
ATOM 754 N N . SER A 1 97 ? 20.914 12.136 -13.856 1.00 98.12 97 SER A N 1
ATOM 755 C CA . SER A 1 97 ? 19.478 11.850 -13.784 1.00 98.12 97 SER A CA 1
ATOM 756 C C . SER A 1 97 ? 19.014 10.900 -14.890 1.00 98.12 97 SER A C 1
ATOM 758 O O . SER A 1 97 ? 19.566 10.890 -15.990 1.00 98.12 97 SER A O 1
ATOM 760 N N . HIS A 1 98 ? 17.959 10.138 -14.602 1.00 98.25 98 HIS A N 1
ATOM 761 C CA . HIS A 1 98 ? 17.207 9.358 -15.580 1.00 98.25 98 HIS A CA 1
ATOM 762 C C . HIS A 1 98 ? 15.752 9.831 -15.572 1.00 98.25 98 HIS A C 1
ATOM 764 O O . HIS A 1 98 ? 15.032 9.575 -14.607 1.00 98.25 98 HIS A O 1
ATOM 770 N N . ASP A 1 99 ? 15.343 10.505 -16.643 1.00 98.12 99 ASP A N 1
ATOM 771 C CA . ASP A 1 99 ? 13.977 10.980 -16.844 1.00 98.12 99 ASP A CA 1
ATOM 772 C C . ASP A 1 99 ? 13.317 10.167 -17.967 1.00 98.12 99 ASP A C 1
ATOM 774 O O . ASP A 1 99 ? 13.843 10.082 -19.078 1.00 98.12 99 ASP A O 1
ATOM 778 N N . GLU A 1 100 ? 12.162 9.567 -17.677 1.00 98.12 100 GLU A N 1
ATOM 779 C CA . GLU A 1 100 ? 11.372 8.776 -18.625 1.00 98.12 100 GLU A CA 1
ATOM 780 C C . GLU A 1 100 ? 9.947 9.342 -18.694 1.00 98.12 100 GLU A C 1
ATOM 782 O O . GLU A 1 100 ? 9.299 9.546 -17.667 1.00 98.12 100 GLU A O 1
ATOM 787 N N . SER A 1 101 ? 9.456 9.598 -19.909 1.00 98.19 101 SER A N 1
ATOM 788 C CA . SER A 1 101 ? 8.077 10.027 -20.158 1.00 98.19 101 SER A CA 1
ATOM 789 C C . SER A 1 101 ? 7.391 9.026 -21.076 1.00 98.19 101 SER A C 1
ATOM 791 O O . SER A 1 101 ? 7.850 8.774 -22.191 1.00 98.19 101 SER A O 1
ATOM 793 N N . VAL A 1 102 ? 6.279 8.466 -20.606 1.00 98.44 102 VAL A N 1
ATOM 794 C CA . VAL A 1 102 ? 5.436 7.534 -21.356 1.00 98.44 102 VAL A CA 1
ATOM 795 C C . VAL A 1 102 ? 4.016 8.086 -21.346 1.00 98.44 102 VAL A C 1
ATOM 797 O O . VAL A 1 102 ? 3.341 8.048 -20.324 1.00 98.44 102 VAL A O 1
ATOM 800 N N . GLU A 1 103 ? 3.555 8.614 -22.482 1.00 98.25 103 GLU A N 1
ATOM 801 C CA . GLU A 1 103 ? 2.189 9.158 -22.608 1.00 98.25 103 GLU A CA 1
ATOM 802 C C . GLU A 1 103 ? 1.116 8.059 -22.634 1.00 98.25 103 GLU A C 1
ATOM 804 O O . GLU A 1 103 ? -0.031 8.277 -22.246 1.00 98.25 103 GLU A O 1
ATOM 809 N N . GLY A 1 104 ? 1.494 6.876 -23.123 1.00 98.19 104 GLY A N 1
ATOM 810 C CA . GLY A 1 104 ? 0.649 5.689 -23.154 1.00 98.19 104 GLY A CA 1
ATOM 811 C C . GLY A 1 104 ? 0.791 4.828 -21.898 1.00 98.19 104 GLY A C 1
ATOM 812 O O . GLY A 1 104 ? 0.992 5.308 -20.788 1.00 98.19 104 GLY A O 1
ATOM 813 N N . ASN A 1 105 ? 0.700 3.512 -22.083 1.00 98.06 105 ASN A N 1
ATOM 814 C CA . ASN A 1 105 ? 0.833 2.554 -20.988 1.00 98.06 105 ASN A CA 1
ATOM 815 C C . ASN A 1 105 ? 2.290 2.117 -20.803 1.00 98.06 105 ASN A C 1
ATOM 817 O O . ASN A 1 105 ? 2.946 1.727 -21.769 1.00 98.06 105 ASN A O 1
ATOM 821 N N . GLN A 1 106 ? 2.745 2.052 -19.552 1.00 98.44 106 GLN A N 1
ATOM 822 C CA . GLN A 1 106 ? 3.992 1.392 -19.168 1.00 98.44 106 GLN A CA 1
ATOM 823 C C . GLN A 1 106 ? 3.673 0.065 -18.469 1.00 98.44 106 GLN A C 1
ATOM 825 O O . GLN A 1 106 ? 2.998 0.036 -17.442 1.00 98.44 106 GLN A O 1
ATOM 830 N N . ALA A 1 107 ? 4.148 -1.049 -19.030 1.00 98.12 107 ALA A N 1
ATOM 831 C CA . ALA A 1 107 ? 3.969 -2.383 -18.462 1.00 98.12 107 ALA A CA 1
ATOM 832 C C . ALA A 1 107 ? 5.330 -3.018 -18.156 1.00 98.12 107 ALA A C 1
ATOM 834 O O . ALA A 1 107 ? 6.198 -3.091 -19.024 1.00 98.12 107 ALA A O 1
ATOM 835 N N . MET A 1 108 ? 5.500 -3.522 -16.931 1.00 97.94 108 MET A N 1
ATOM 836 C CA . MET A 1 108 ? 6.711 -4.214 -16.489 1.00 97.94 108 MET A CA 1
ATOM 837 C C . MET A 1 108 ? 6.354 -5.616 -15.999 1.00 97.94 108 MET A C 1
ATOM 839 O O . MET A 1 108 ? 5.477 -5.788 -15.158 1.00 97.94 108 MET A O 1
ATOM 843 N N . THR A 1 109 ? 7.049 -6.632 -16.508 1.00 98.19 109 THR A N 1
ATOM 844 C CA . THR A 1 109 ? 6.937 -8.010 -16.016 1.00 98.19 109 THR A CA 1
ATOM 845 C C . THR A 1 109 ? 8.311 -8.499 -15.592 1.00 98.19 109 THR A C 1
ATOM 847 O O . THR A 1 109 ? 9.232 -8.568 -16.402 1.00 98.19 109 THR A O 1
ATOM 850 N N . VAL A 1 110 ? 8.441 -8.866 -14.319 1.00 98.44 110 VAL A N 1
ATOM 851 C CA . VAL A 1 110 ? 9.656 -9.461 -13.760 1.00 98.44 110 VAL A CA 1
ATOM 852 C C . VAL A 1 110 ? 9.342 -10.902 -13.394 1.00 98.44 110 VAL A C 1
ATOM 854 O O . VAL A 1 110 ? 8.583 -11.159 -12.468 1.00 98.44 110 VAL A O 1
ATOM 857 N N . GLY A 1 111 ? 9.924 -11.860 -14.117 1.00 97.88 111 GLY A N 1
ATOM 858 C CA . GLY A 1 111 ? 9.638 -13.286 -13.903 1.00 97.88 111 GLY A CA 1
ATOM 859 C C . GLY A 1 111 ? 10.194 -13.864 -12.594 1.00 97.88 111 GLY A C 1
ATOM 860 O O . GLY A 1 111 ? 9.918 -15.016 -12.271 1.00 97.88 111 GLY A O 1
ATOM 861 N N . ARG A 1 112 ? 11.019 -13.099 -11.866 1.00 98.06 112 ARG A N 1
ATOM 862 C CA . ARG A 1 112 ? 11.642 -13.500 -10.595 1.00 98.06 112 ARG A CA 1
ATOM 863 C C . ARG A 1 112 ? 11.502 -12.386 -9.554 1.00 98.06 112 ARG A C 1
ATOM 865 O O . ARG A 1 112 ? 10.397 -12.103 -9.116 1.00 98.06 112 ARG A O 1
ATOM 872 N N . THR A 1 113 ? 12.603 -11.753 -9.156 1.00 98.00 113 THR A N 1
ATOM 873 C CA . THR A 1 113 ? 12.641 -10.773 -8.064 1.00 98.00 113 THR A CA 1
ATOM 874 C C . THR A 1 113 ? 12.877 -9.370 -8.604 1.00 98.00 113 THR A C 1
ATOM 876 O O . THR A 1 113 ? 13.768 -9.172 -9.427 1.00 98.00 113 THR A O 1
ATOM 879 N N . LEU A 1 114 ? 12.112 -8.403 -8.096 1.00 98.19 114 LEU A N 1
ATOM 880 C CA . LEU A 1 114 ? 12.360 -6.974 -8.259 1.00 98.19 114 LEU A CA 1
ATOM 881 C C . LEU A 1 114 ? 12.888 -6.410 -6.935 1.00 98.19 114 LEU A C 1
ATOM 883 O O . LEU A 1 114 ? 12.224 -6.540 -5.909 1.00 98.19 114 LEU A O 1
ATOM 887 N N . THR A 1 115 ? 14.053 -5.766 -6.971 1.00 98.00 115 THR A N 1
ATOM 888 C CA . THR A 1 115 ? 14.625 -5.037 -5.831 1.00 98.00 115 THR A CA 1
ATOM 889 C C . THR A 1 115 ? 14.804 -3.581 -6.231 1.00 98.00 115 THR A C 1
ATOM 891 O O . THR A 1 115 ? 15.489 -3.299 -7.210 1.00 98.00 115 THR A O 1
ATOM 894 N N . ALA A 1 116 ? 14.216 -2.666 -5.463 1.00 97.62 116 ALA A N 1
ATOM 895 C CA . ALA A 1 116 ? 14.378 -1.228 -5.635 1.00 97.62 116 ALA A CA 1
ATOM 896 C C . ALA A 1 116 ? 14.905 -0.622 -4.331 1.00 97.62 116 ALA A C 1
ATOM 898 O O . ALA A 1 116 ? 14.348 -0.866 -3.261 1.00 97.62 116 ALA A O 1
ATOM 899 N N . VAL A 1 117 ? 15.983 0.155 -4.422 1.00 97.81 117 VAL A N 1
ATOM 900 C CA . VAL A 1 117 ? 16.587 0.850 -3.281 1.00 97.81 117 VAL A CA 1
ATOM 901 C C . VAL A 1 117 ? 16.568 2.341 -3.578 1.00 97.81 117 VAL A C 1
ATOM 903 O O . VAL A 1 117 ? 17.132 2.783 -4.573 1.00 97.81 117 VAL A O 1
ATOM 906 N N . VAL A 1 118 ? 15.914 3.108 -2.706 1.00 97.81 118 VAL A N 1
ATOM 907 C CA . VAL A 1 118 ? 15.819 4.567 -2.801 1.00 97.81 118 VAL A CA 1
ATOM 908 C C . VAL A 1 118 ? 16.382 5.159 -1.517 1.00 97.81 118 VAL A C 1
ATOM 910 O O . VAL A 1 118 ? 15.801 4.998 -0.449 1.00 97.81 118 VAL A O 1
ATOM 913 N N . SER A 1 119 ? 17.532 5.825 -1.612 1.00 97.19 119 SER A N 1
ATOM 914 C CA . SER A 1 119 ? 18.299 6.246 -0.430 1.00 97.19 119 SER A CA 1
ATOM 915 C C . SER A 1 119 ? 17.771 7.508 0.256 1.00 97.19 119 SER A C 1
ATOM 917 O O . SER A 1 119 ? 18.125 7.757 1.403 1.00 97.19 119 SER A O 1
ATOM 919 N N . GLN A 1 120 ? 16.972 8.324 -0.442 1.00 96.38 120 GLN A N 1
ATOM 920 C CA . GLN A 1 120 ? 16.498 9.619 0.064 1.00 96.38 120 GLN A CA 1
ATOM 921 C C . GLN A 1 120 ? 14.979 9.642 0.253 1.00 96.38 120 GLN A C 1
ATOM 923 O O . GLN A 1 120 ? 14.500 9.711 1.381 1.00 96.38 120 GLN A O 1
ATOM 928 N N . GLY A 1 121 ? 14.208 9.557 -0.833 1.00 94.88 121 GLY A N 1
ATOM 929 C CA . GLY A 1 121 ? 12.750 9.576 -0.765 1.00 94.88 121 GLY A CA 1
ATOM 930 C C . GLY A 1 121 ? 12.101 9.113 -2.062 1.00 94.88 121 GLY A C 1
ATOM 931 O O . GLY A 1 121 ? 12.664 9.289 -3.139 1.00 94.88 121 GLY A O 1
ATOM 932 N N . ALA A 1 122 ? 10.916 8.520 -1.940 1.00 97.38 122 ALA A N 1
ATOM 933 C CA . ALA A 1 122 ? 10.085 8.077 -3.052 1.00 97.38 122 ALA A CA 1
ATOM 934 C C . ALA A 1 122 ? 8.696 8.716 -2.930 1.00 97.38 122 ALA A C 1
ATOM 936 O O . ALA A 1 122 ? 8.115 8.736 -1.844 1.00 97.38 122 ALA A O 1
ATOM 937 N N . MET A 1 123 ? 8.171 9.231 -4.040 1.00 96.94 123 MET A N 1
ATOM 938 C CA . MET A 1 123 ? 6.819 9.780 -4.141 1.00 96.94 123 MET A CA 1
ATOM 939 C C . MET A 1 123 ? 6.091 9.102 -5.293 1.00 96.94 123 MET A C 1
ATOM 941 O O . MET A 1 123 ? 6.669 8.885 -6.354 1.00 96.94 123 MET A O 1
ATOM 945 N N . GLU A 1 124 ? 4.815 8.800 -5.090 1.00 97.50 124 GLU A N 1
ATOM 946 C CA . GLU A 1 124 ? 3.962 8.185 -6.100 1.00 97.50 124 GLU A CA 1
ATOM 947 C C . GLU A 1 124 ? 2.613 8.901 -6.101 1.00 97.50 124 GLU A C 1
ATOM 949 O O . GLU A 1 124 ? 1.902 8.907 -5.096 1.00 97.50 124 GLU A O 1
ATOM 954 N N . ASN A 1 125 ? 2.271 9.522 -7.229 1.00 96.62 125 ASN A N 1
ATOM 955 C CA . ASN A 1 125 ? 1.006 10.223 -7.412 1.00 96.62 125 ASN A CA 1
ATOM 956 C C . ASN A 1 125 ? 0.129 9.411 -8.363 1.00 96.62 125 ASN A C 1
ATOM 958 O O . ASN A 1 125 ? 0.475 9.235 -9.529 1.00 96.62 125 ASN A O 1
ATOM 962 N N . VAL A 1 126 ? -1.012 8.932 -7.870 1.00 97.50 126 VAL A N 1
ATOM 963 C CA . VAL A 1 126 ? -1.958 8.132 -8.656 1.00 97.50 126 VAL A CA 1
ATOM 964 C C . VAL A 1 126 ? -3.287 8.870 -8.729 1.00 97.50 126 VAL A C 1
ATOM 966 O O . VAL A 1 126 ? -3.936 9.083 -7.709 1.00 97.50 126 VAL A O 1
ATOM 969 N N . ALA A 1 127 ? -3.692 9.269 -9.937 1.00 97.56 127 ALA A N 1
ATOM 970 C CA . ALA A 1 127 ? -4.843 10.153 -10.131 1.00 97.56 127 ALA A CA 1
ATOM 971 C C . ALA A 1 127 ? -6.205 9.469 -9.925 1.00 97.56 127 ALA A C 1
ATOM 973 O O . ALA A 1 127 ? -7.148 10.110 -9.471 1.00 97.56 127 ALA A O 1
ATOM 974 N N . LEU A 1 128 ? -6.320 8.185 -10.285 1.00 96.81 128 LEU A N 1
ATOM 975 C CA . LEU A 1 128 ? -7.599 7.466 -10.287 1.00 96.81 128 LEU A CA 1
ATOM 976 C C . LEU A 1 128 ? -7.635 6.339 -9.255 1.00 96.81 128 LEU A C 1
ATOM 978 O O . LEU A 1 128 ? -8.434 6.381 -8.325 1.00 96.81 128 LEU A O 1
ATOM 982 N N . ALA A 1 129 ? -6.794 5.316 -9.426 1.00 96.94 129 ALA A N 1
ATOM 983 C CA . ALA A 1 129 ? -6.828 4.131 -8.580 1.00 96.94 129 ALA A CA 1
ATOM 984 C C . ALA A 1 129 ? -5.480 3.411 -8.546 1.00 96.94 129 ALA A C 1
ATOM 986 O O . ALA A 1 129 ? -4.801 3.292 -9.565 1.00 96.94 129 ALA A O 1
ATOM 987 N N . LYS A 1 130 ? -5.145 2.867 -7.375 1.00 97.75 130 LYS A N 1
ATOM 988 C CA . LYS A 1 130 ? -4.012 1.968 -7.162 1.00 97.75 130 LYS A CA 1
ATOM 989 C C . LYS A 1 130 ? -4.514 0.670 -6.543 1.00 97.75 130 LYS A C 1
ATOM 991 O O . LYS A 1 130 ? -5.246 0.705 -5.557 1.00 97.75 130 LYS A O 1
ATOM 996 N N . ALA A 1 131 ? -4.091 -0.461 -7.096 1.00 97.50 131 ALA A N 1
ATOM 997 C CA . ALA A 1 131 ? -4.362 -1.781 -6.544 1.00 97.50 131 ALA A CA 1
ATOM 998 C C . ALA A 1 131 ? -3.042 -2.519 -6.303 1.00 97.50 131 ALA A C 1
ATOM 1000 O O . ALA A 1 131 ? -2.207 -2.611 -7.200 1.00 97.50 131 ALA A O 1
ATOM 1001 N N . THR A 1 132 ? -2.880 -3.077 -5.104 1.00 97.56 132 THR A N 1
ATOM 1002 C CA . THR A 1 132 ? -1.720 -3.893 -4.732 1.00 97.56 132 THR A CA 1
ATOM 1003 C C . THR A 1 132 ? -2.217 -5.266 -4.305 1.00 97.56 132 THR A C 1
ATOM 1005 O O . THR A 1 132 ? -2.928 -5.381 -3.311 1.00 97.56 132 THR A O 1
ATOM 1008 N N . THR A 1 133 ? -1.847 -6.310 -5.046 1.00 97.00 133 THR A N 1
ATOM 1009 C CA . THR A 1 133 ? -2.196 -7.701 -4.718 1.00 97.00 133 THR A CA 1
ATOM 1010 C C . THR A 1 133 ? -0.928 -8.469 -4.380 1.00 97.00 133 THR A C 1
ATOM 1012 O O . THR A 1 133 ? -0.018 -8.545 -5.201 1.00 97.00 133 THR A O 1
ATOM 1015 N N . ILE A 1 134 ? -0.869 -9.046 -3.179 1.00 97.19 134 ILE A N 1
ATOM 1016 C CA . ILE A 1 134 ? 0.282 -9.809 -2.691 1.00 97.19 134 ILE A CA 1
ATOM 1017 C C . ILE A 1 134 ? -0.164 -11.246 -2.423 1.00 97.19 134 ILE A C 1
ATOM 1019 O O . ILE A 1 134 ? -1.061 -11.476 -1.621 1.00 97.19 134 ILE A O 1
ATOM 1023 N N . GLY A 1 135 ? 0.463 -12.214 -3.096 1.00 96.06 135 GLY A N 1
ATOM 1024 C CA . GLY A 1 135 ? 0.149 -13.641 -2.928 1.00 96.06 135 GLY A CA 1
ATOM 1025 C C . GLY A 1 135 ? 0.817 -14.310 -1.718 1.00 96.06 135 GLY A C 1
ATOM 1026 O O . GLY A 1 135 ? 0.528 -15.464 -1.426 1.00 96.06 135 GLY A O 1
ATOM 1027 N N . GLY A 1 136 ? 1.730 -13.608 -1.039 1.00 95.81 136 GLY A N 1
ATOM 1028 C CA . GLY A 1 136 ? 2.480 -14.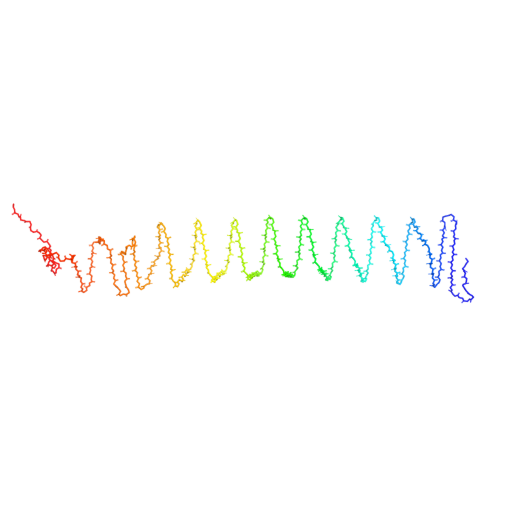085 0.126 1.00 95.81 136 GLY A CA 1
ATOM 1029 C C . GLY A 1 136 ? 2.464 -13.074 1.277 1.00 95.81 136 GLY A C 1
ATOM 1030 O O . GLY A 1 136 ? 1.438 -12.468 1.566 1.00 95.81 136 GLY A O 1
ATOM 1031 N N . GLY A 1 137 ? 3.604 -12.878 1.944 1.00 95.50 137 GLY A N 1
ATOM 1032 C CA . GLY A 1 137 ? 3.732 -11.898 3.028 1.00 95.50 137 GLY A CA 1
ATOM 1033 C C . GLY A 1 137 ? 3.895 -10.457 2.529 1.00 95.50 137 GLY A C 1
ATOM 1034 O O . GLY A 1 137 ? 4.591 -10.213 1.546 1.00 95.50 137 GLY A O 1
ATOM 1035 N N . TYR A 1 138 ? 3.304 -9.503 3.251 1.00 97.69 138 TYR A N 1
ATOM 1036 C CA . TYR A 1 138 ? 3.486 -8.064 3.049 1.00 97.69 138 TYR A CA 1
ATOM 1037 C C . TYR A 1 138 ? 3.923 -7.416 4.368 1.00 97.69 138 TYR A C 1
ATOM 1039 O O . TYR A 1 138 ? 3.275 -7.609 5.395 1.00 97.69 138 TYR A O 1
ATOM 1047 N N . SER A 1 139 ? 5.038 -6.681 4.357 1.00 96.75 139 SER A N 1
ATOM 1048 C CA . SER A 1 139 ? 5.606 -6.036 5.546 1.00 96.75 139 SER A CA 1
ATOM 1049 C C . SER A 1 139 ? 5.970 -4.591 5.239 1.00 96.75 139 SER A C 1
ATOM 1051 O O . SER A 1 139 ? 6.576 -4.301 4.209 1.00 96.75 139 SER A O 1
ATOM 1053 N N . VAL A 1 140 ? 5.614 -3.699 6.159 1.00 97.38 140 VAL A N 1
ATOM 1054 C CA . VAL A 1 140 ? 5.944 -2.276 6.114 1.00 97.38 140 VAL A CA 1
ATOM 1055 C C . VAL A 1 140 ? 6.644 -1.936 7.424 1.00 97.38 140 VAL A C 1
ATOM 1057 O O . VAL A 1 140 ? 6.051 -2.053 8.493 1.00 97.38 140 VAL A O 1
ATOM 1060 N N . ASN A 1 141 ? 7.913 -1.534 7.341 1.00 96.25 141 ASN A N 1
ATOM 1061 C CA . ASN A 1 141 ? 8.722 -1.151 8.495 1.00 96.25 141 ASN A CA 1
ATOM 1062 C C . ASN A 1 141 ? 9.032 0.341 8.395 1.00 96.25 141 ASN A C 1
ATOM 1064 O O . ASN A 1 141 ? 9.671 0.777 7.440 1.00 96.25 141 ASN A O 1
ATOM 1068 N N . VAL A 1 142 ? 8.568 1.121 9.370 1.00 96.81 142 VAL A N 1
ATOM 1069 C CA . VAL A 1 142 ? 8.706 2.583 9.379 1.00 96.81 142 VAL A CA 1
ATOM 1070 C C . VAL A 1 142 ? 9.499 3.000 10.608 1.00 96.81 142 VAL A C 1
ATOM 1072 O O . VAL A 1 142 ? 9.123 2.667 11.726 1.00 96.81 142 VAL A O 1
ATOM 1075 N N . GLY A 1 143 ? 10.602 3.723 10.398 1.00 95.50 143 GLY A N 1
ATOM 1076 C CA . GLY A 1 143 ? 11.520 4.093 11.481 1.00 95.50 143 GLY A CA 1
ATOM 1077 C C . GLY A 1 143 ? 11.071 5.281 12.334 1.00 95.50 143 GLY A C 1
ATOM 1078 O O . GLY A 1 143 ? 11.486 5.384 13.482 1.00 95.50 143 GLY A O 1
ATOM 1079 N N . LEU A 1 144 ? 10.245 6.179 11.784 1.00 95.94 144 LEU A N 1
ATOM 1080 C CA . LEU A 1 144 ? 9.845 7.424 12.450 1.00 95.94 144 LEU A CA 1
ATOM 1081 C C . LEU A 1 144 ? 8.328 7.532 12.607 1.00 95.94 144 LEU A C 1
ATOM 1083 O O . LEU A 1 144 ? 7.798 7.283 13.685 1.00 95.94 144 LEU A O 1
ATOM 1087 N N . ALA A 1 145 ? 7.625 7.914 11.541 1.00 96.12 145 ALA A N 1
ATOM 1088 C CA . ALA A 1 145 ? 6.193 8.174 11.583 1.00 96.12 145 ALA A CA 1
ATOM 1089 C C . ALA A 1 145 ? 5.493 7.548 10.378 1.00 96.12 145 ALA A C 1
ATOM 1091 O O . ALA A 1 145 ? 5.930 7.716 9.241 1.00 96.12 145 ALA A O 1
ATOM 1092 N N . TYR A 1 146 ? 4.387 6.857 10.645 1.00 97.06 146 TYR A N 1
ATOM 1093 C CA . TYR A 1 146 ? 3.453 6.370 9.638 1.00 97.06 146 TYR A CA 1
ATOM 1094 C C . TYR A 1 146 ? 2.158 7.170 9.767 1.00 97.06 146 TYR A C 1
ATOM 1096 O O . TYR A 1 146 ? 1.549 7.191 10.836 1.00 97.06 146 TYR A O 1
ATOM 1104 N N . ASN A 1 147 ? 1.754 7.839 8.691 1.00 96.06 147 ASN A N 1
ATOM 1105 C CA . ASN A 1 147 ? 0.503 8.582 8.626 1.00 96.06 147 ASN A CA 1
ATOM 1106 C C . ASN A 1 147 ? -0.323 8.075 7.449 1.00 96.06 147 ASN A C 1
ATOM 1108 O O . ASN A 1 147 ? 0.182 7.972 6.333 1.00 96.06 147 ASN A O 1
ATOM 1112 N N . GLU A 1 148 ? -1.600 7.813 7.697 1.00 96.81 148 GLU A N 1
ATOM 1113 C CA . GLU A 1 148 ? -2.533 7.343 6.684 1.00 96.81 148 GLU A CA 1
ATOM 1114 C C . GLU A 1 148 ? -3.831 8.142 6.787 1.00 96.81 148 GLU A C 1
ATOM 1116 O O . GLU A 1 148 ? -4.502 8.127 7.818 1.00 96.81 148 GLU A O 1
ATOM 1121 N N . ALA A 1 149 ? -4.176 8.844 5.710 1.00 95.88 149 ALA A N 1
ATOM 1122 C CA . ALA A 1 149 ? -5.390 9.640 5.611 1.00 95.88 149 ALA A CA 1
ATOM 1123 C C . ALA A 1 149 ? -6.255 9.115 4.463 1.00 95.88 149 ALA A C 1
ATOM 1125 O O . ALA A 1 149 ? -5.777 8.919 3.347 1.00 95.88 149 ALA A O 1
ATOM 1126 N N . THR A 1 150 ? -7.542 8.912 4.730 1.00 95.38 150 THR A N 1
ATOM 1127 C CA . THR A 1 150 ? -8.517 8.450 3.739 1.00 95.38 150 THR A CA 1
ATOM 1128 C C . THR A 1 150 ? -9.681 9.431 3.708 1.00 95.38 150 THR A C 1
ATOM 1130 O O . THR A 1 150 ? -10.298 9.683 4.737 1.00 95.38 150 THR A O 1
ATOM 1133 N N . GLY A 1 151 ? -9.979 9.995 2.533 1.00 93.81 151 GLY A N 1
ATOM 1134 C CA . GLY A 1 151 ? -11.121 10.904 2.360 1.00 93.81 151 GLY A CA 1
ATOM 1135 C C . GLY A 1 151 ? -12.468 10.186 2.209 1.00 93.81 151 GLY A C 1
ATOM 1136 O O . GLY A 1 151 ? -13.513 10.771 2.472 1.00 93.81 151 GLY A O 1
ATOM 1137 N N . GLY A 1 152 ? -12.439 8.922 1.777 1.00 94.62 152 GLY A N 1
ATOM 1138 C CA . GLY A 1 152 ? -13.610 8.059 1.628 1.00 94.62 152 GLY A CA 1
ATOM 1139 C C . GLY A 1 152 ? -13.685 6.966 2.695 1.00 94.62 152 GLY A C 1
ATOM 1140 O O . GLY A 1 152 ? -13.259 7.143 3.834 1.00 94.62 152 GLY A O 1
ATOM 1141 N N . ALA A 1 153 ? -14.226 5.811 2.314 1.00 95.88 153 ALA A N 1
ATOM 1142 C CA . ALA A 1 153 ? -14.297 4.650 3.191 1.00 95.88 153 ALA A CA 1
ATOM 1143 C C . ALA A 1 153 ? -12.946 3.923 3.284 1.00 95.88 153 ALA A C 1
ATOM 1145 O O . ALA A 1 153 ? -12.257 3.744 2.280 1.00 95.88 153 ALA A O 1
ATOM 1146 N N . LYS A 1 154 ? -12.617 3.440 4.485 1.00 97.44 154 LYS A N 1
ATOM 1147 C CA . LYS A 1 154 ? -11.527 2.493 4.738 1.00 97.44 154 LYS A CA 1
ATOM 1148 C C . LYS A 1 154 ? -12.120 1.225 5.348 1.00 97.44 154 LYS A C 1
ATOM 1150 O O . LYS A 1 154 ? -12.734 1.292 6.409 1.00 97.44 154 LYS A O 1
ATOM 1155 N N . ALA A 1 155 ? -11.939 0.089 4.680 1.00 96.94 155 ALA A N 1
ATOM 1156 C CA . ALA A 1 155 ? -12.359 -1.225 5.162 1.00 96.94 155 ALA A CA 1
ATOM 1157 C C . ALA A 1 155 ? -11.126 -2.098 5.429 1.00 96.94 155 ALA A C 1
ATOM 1159 O O . ALA A 1 155 ? -10.153 -2.042 4.680 1.00 96.94 155 ALA A O 1
ATOM 1160 N N . MET A 1 156 ? -11.170 -2.890 6.500 1.00 96.31 156 MET A N 1
ATOM 1161 C CA . MET A 1 156 ? -10.107 -3.822 6.871 1.00 96.31 156 MET A CA 1
ATOM 1162 C C . MET A 1 156 ? -10.730 -5.159 7.252 1.00 96.31 156 MET A C 1
ATOM 1164 O O . MET A 1 156 ? -11.514 -5.237 8.195 1.00 96.31 156 MET A O 1
ATOM 1168 N N . GLU A 1 157 ? -10.349 -6.207 6.531 1.00 96.50 157 GLU A N 1
ATOM 1169 C CA . GLU A 1 157 ? -10.775 -7.577 6.790 1.00 96.50 157 GLU A CA 1
ATOM 1170 C C . GLU A 1 157 ? -9.553 -8.419 7.146 1.00 96.50 157 GLU A C 1
ATOM 1172 O O . GLU A 1 157 ? -8.539 -8.399 6.449 1.00 96.50 157 GLU A O 1
ATOM 1177 N N . VAL A 1 158 ? -9.640 -9.151 8.255 1.00 96.88 158 VAL A N 1
ATOM 1178 C CA . VAL A 1 158 ? -8.551 -9.992 8.758 1.00 96.88 158 VAL A CA 1
ATOM 1179 C C . VAL A 1 158 ? -9.075 -11.410 8.914 1.00 96.88 158 VAL A C 1
ATOM 1181 O O . VAL A 1 158 ? -9.944 -11.662 9.741 1.00 96.88 158 VAL A O 1
ATOM 1184 N N . GLY A 1 159 ? -8.540 -12.338 8.117 1.00 94.81 159 GLY A N 1
ATOM 1185 C CA . GLY A 1 159 ? -9.010 -13.728 8.096 1.00 94.81 159 GLY A CA 1
ATOM 1186 C C . GLY A 1 159 ? -8.559 -14.579 9.288 1.00 94.81 159 GLY A C 1
ATOM 1187 O O . GLY A 1 159 ? -9.176 -15.600 9.570 1.00 94.81 159 GLY A O 1
ATOM 1188 N N . ALA A 1 160 ? -7.488 -14.177 9.979 1.00 95.94 160 ALA A N 1
ATOM 1189 C CA . ALA A 1 160 ? -6.938 -14.907 11.120 1.00 95.94 160 ALA A CA 1
ATOM 1190 C C . ALA A 1 160 ? -6.847 -14.012 12.364 1.00 95.94 160 ALA A C 1
ATOM 1192 O O . ALA A 1 160 ? -7.839 -13.818 13.059 1.00 95.94 160 ALA A O 1
ATOM 1193 N N . ALA A 1 161 ? -5.669 -13.461 12.655 1.00 96.81 161 ALA A N 1
ATOM 1194 C CA . ALA A 1 161 ? -5.424 -12.679 13.861 1.00 96.81 161 ALA A CA 1
ATOM 1195 C C . ALA A 1 161 ? -5.032 -11.236 13.532 1.00 96.81 161 ALA A C 1
ATOM 1197 O O . ALA A 1 161 ? -4.245 -10.989 12.619 1.00 96.81 161 ALA A O 1
ATOM 1198 N N . HIS A 1 162 ? -5.549 -10.299 14.327 1.00 97.62 162 HIS A N 1
ATOM 1199 C CA . HIS A 1 162 ? -5.118 -8.906 14.361 1.00 97.62 162 HIS A CA 1
ATOM 1200 C C . HIS A 1 162 ? -4.507 -8.611 15.734 1.00 97.62 162 HIS A C 1
ATOM 1202 O O . HIS A 1 162 ? -5.198 -8.708 16.748 1.00 97.62 162 HIS A O 1
ATOM 1208 N N . THR A 1 163 ? -3.230 -8.232 15.761 1.00 96.88 163 THR A N 1
ATOM 1209 C CA . THR A 1 163 ? -2.506 -7.874 16.987 1.00 96.88 163 THR A CA 1
ATOM 1210 C C . THR A 1 163 ? -2.021 -6.438 16.881 1.00 96.88 163 THR A C 1
ATOM 1212 O O . THR A 1 163 ? -1.316 -6.092 15.938 1.00 96.88 163 THR A O 1
ATOM 1215 N N . GLU A 1 164 ? -2.357 -5.617 17.872 1.00 97.12 164 GLU A N 1
ATOM 1216 C CA . GLU A 1 164 ? -1.930 -4.221 17.969 1.00 97.12 164 GLU A CA 1
ATOM 1217 C C . GLU A 1 164 ? -1.209 -4.015 19.305 1.00 97.12 164 GLU A C 1
ATOM 1219 O O . GLU A 1 164 ? -1.739 -4.352 20.365 1.00 97.12 164 GLU A O 1
ATOM 1224 N N . VAL A 1 165 ? 0.004 -3.462 19.261 1.00 96.75 165 VAL A N 1
ATOM 1225 C CA . VAL A 1 165 ? 0.769 -3.088 20.456 1.00 96.75 165 VAL A CA 1
ATOM 1226 C C . VAL A 1 165 ? 1.074 -1.602 20.375 1.00 96.75 165 VAL A C 1
ATOM 1228 O O . VAL A 1 165 ? 1.797 -1.155 19.490 1.00 96.75 165 VAL A O 1
ATOM 1231 N N . VAL A 1 166 ? 0.538 -0.838 21.323 1.00 97.00 166 VAL A N 1
ATOM 1232 C CA . VAL A 1 166 ? 0.735 0.611 21.406 1.00 97.00 166 VAL A CA 1
ATOM 1233 C C . VAL A 1 166 ? 1.526 0.917 22.670 1.00 97.00 166 VAL A C 1
ATOM 1235 O O . VAL A 1 166 ? 1.006 0.798 23.775 1.00 97.00 166 VAL A O 1
ATOM 1238 N N . ALA A 1 167 ? 2.796 1.297 22.511 1.00 96.38 167 ALA A N 1
ATOM 1239 C CA . ALA A 1 167 ? 3.655 1.674 23.639 1.00 96.38 167 ALA A CA 1
ATOM 1240 C C . ALA A 1 167 ? 3.313 3.065 24.205 1.00 96.38 167 ALA A C 1
ATOM 1242 O O . ALA A 1 167 ? 3.533 3.333 25.384 1.00 96.38 167 ALA A O 1
ATOM 1243 N N . GLY A 1 168 ? 2.800 3.948 23.345 1.00 95.62 168 GLY A N 1
ATOM 1244 C CA . GLY A 1 168 ? 2.341 5.285 23.704 1.00 95.62 168 GLY A CA 1
ATOM 1245 C C . GLY A 1 168 ? 0.843 5.319 24.011 1.00 95.62 168 GLY A C 1
ATOM 1246 O O . GLY A 1 168 ? 0.298 4.454 24.691 1.00 95.62 168 GLY A O 1
ATOM 1247 N N . SER A 1 169 ? 0.161 6.336 23.489 1.00 96.88 169 SER A N 1
ATOM 1248 C CA . SER A 1 169 ? -1.282 6.520 23.653 1.00 96.88 169 SER A CA 1
ATOM 1249 C C . SER A 1 169 ? -2.052 6.143 22.389 1.00 96.88 169 SER A C 1
ATOM 1251 O O . SER A 1 169 ? -1.623 6.485 21.289 1.00 96.88 169 SER A O 1
ATOM 1253 N N . ARG A 1 170 ? -3.242 5.562 22.553 1.00 97.69 170 ARG A N 1
ATOM 1254 C CA . ARG A 1 170 ? -4.229 5.368 21.481 1.00 97.69 170 ARG A CA 1
ATOM 1255 C C . ARG A 1 170 ? -5.407 6.308 21.721 1.00 97.69 170 ARG A C 1
ATOM 1257 O O . ARG A 1 170 ? -5.961 6.315 22.818 1.00 97.69 170 ARG A O 1
ATOM 1264 N N . GLN A 1 171 ? -5.786 7.084 20.710 1.00 97.19 171 GLN A N 1
ATOM 1265 C CA . GLN A 1 171 ? -6.986 7.923 20.726 1.00 97.19 171 GLN A CA 1
ATOM 1266 C C . GLN A 1 171 ? -7.922 7.482 19.605 1.00 97.19 171 GLN A C 1
ATOM 1268 O O . GLN A 1 171 ? -7.471 7.157 18.510 1.00 97.19 171 GLN A O 1
ATOM 1273 N N . GLU A 1 172 ? -9.221 7.469 19.880 1.00 97.12 172 GLU A N 1
ATOM 1274 C CA . GLU A 1 172 ? -10.243 7.070 18.919 1.00 97.12 172 GLU A CA 1
ATOM 1275 C C . GLU A 1 172 ? -11.411 8.049 19.013 1.00 97.12 172 GLU A C 1
ATOM 1277 O O . GLU A 1 172 ? -12.033 8.186 20.066 1.00 97.12 172 GLU A O 1
ATOM 1282 N N . MET A 1 173 ? -11.689 8.746 17.915 1.00 96.50 173 MET A N 1
ATOM 1283 C CA . MET A 1 173 ? -12.798 9.689 17.803 1.00 96.50 173 MET A CA 1
ATOM 1284 C C . MET A 1 173 ? -13.761 9.172 16.742 1.00 96.50 173 MET A C 1
ATOM 1286 O O . MET A 1 173 ? -13.377 8.987 15.590 1.00 96.50 173 MET A O 1
ATOM 1290 N N . VAL A 1 174 ? -15.013 8.939 17.134 1.00 97.31 174 VAL A N 1
ATOM 1291 C CA . VAL A 1 174 ? -16.072 8.449 16.246 1.00 97.31 174 VAL A CA 1
ATOM 1292 C C . VAL A 1 174 ? -17.239 9.423 16.329 1.00 97.31 174 VAL A C 1
ATOM 1294 O O . VAL A 1 174 ? -17.850 9.571 17.381 1.00 97.31 174 VAL A O 1
ATOM 1297 N N . SER A 1 175 ? -17.530 10.121 15.230 1.00 96.38 175 SER A N 1
ATOM 1298 C CA . SER A 1 175 ? -18.558 11.177 15.208 1.00 96.38 175 SER A CA 1
ATOM 1299 C C . SER A 1 175 ? -19.989 10.654 15.067 1.00 96.38 175 SER A C 1
ATOM 1301 O O . SER A 1 175 ? -20.935 11.409 15.270 1.00 96.38 175 SER A O 1
ATOM 1303 N N . LYS A 1 176 ? -20.146 9.394 14.657 1.00 96.69 176 LYS A N 1
ATOM 1304 C CA . LYS A 1 176 ? -21.437 8.717 14.507 1.00 96.69 176 LYS A CA 1
ATOM 1305 C C . LYS A 1 176 ? -21.439 7.447 15.358 1.00 96.69 176 LYS A C 1
ATOM 1307 O O . LYS A 1 176 ? -21.129 7.502 16.542 1.00 96.69 176 LYS A O 1
ATOM 1312 N N . ASP A 1 177 ? -21.743 6.309 14.749 1.00 97.38 177 ASP A N 1
ATOM 1313 C CA . ASP A 1 177 ? -21.946 5.058 15.456 1.00 97.38 177 ASP A CA 1
ATOM 1314 C C . ASP A 1 177 ? -20.649 4.257 15.563 1.00 97.38 177 ASP A C 1
ATOM 1316 O O . ASP A 1 177 ? -19.897 4.114 14.596 1.00 97.38 177 ASP A O 1
ATOM 1320 N N . LYS A 1 178 ? -20.429 3.673 16.742 1.00 98.00 178 LYS A N 1
ATOM 1321 C CA . LYS A 1 178 ? -19.427 2.633 16.977 1.00 98.00 178 LYS A CA 1
ATOM 1322 C C . LYS A 1 178 ? -20.145 1.363 17.413 1.00 98.00 178 LYS A C 1
ATOM 1324 O O . LYS A 1 178 ? -20.852 1.367 18.416 1.00 98.00 178 LYS A O 1
ATOM 1329 N N . GLN A 1 179 ? -19.935 0.274 16.680 1.00 97.31 179 GLN A N 1
ATOM 1330 C CA . GLN A 1 179 ? -20.457 -1.048 17.025 1.00 97.31 179 GLN A CA 1
ATOM 1331 C C . GLN A 1 179 ? -19.298 -2.004 17.287 1.00 97.31 179 GLN A C 1
ATOM 1333 O O . GLN A 1 179 ? -18.319 -2.023 16.544 1.00 97.31 179 GLN A O 1
ATOM 1338 N N . VAL A 1 180 ? -19.415 -2.802 18.346 1.00 97.38 180 VAL A N 1
ATOM 1339 C CA . VAL A 1 180 ? -18.427 -3.818 18.714 1.00 97.38 180 VAL A CA 1
ATOM 1340 C C . VAL A 1 180 ? -19.174 -5.117 18.978 1.00 97.38 180 VAL A C 1
ATOM 1342 O O . VAL A 1 180 ? -20.023 -5.179 19.863 1.00 97.38 180 VAL A O 1
ATOM 1345 N N . LYS A 1 181 ? -18.862 -6.154 18.200 1.00 97.12 181 LYS A N 1
ATOM 1346 C CA . LYS A 1 181 ? -19.396 -7.506 18.379 1.00 97.12 181 LYS A CA 1
ATOM 1347 C C . LYS A 1 181 ? -18.234 -8.465 18.581 1.00 97.12 181 LYS A C 1
ATOM 1349 O O . LYS A 1 181 ? -17.348 -8.548 17.738 1.00 97.12 181 LYS A O 1
ATOM 1354 N N . VAL A 1 182 ? -18.261 -9.195 19.687 1.00 97.50 182 VAL A N 1
ATOM 1355 C CA . VAL A 1 182 ? -17.191 -10.109 20.095 1.00 97.50 182 VAL A CA 1
ATOM 1356 C C . VAL A 1 182 ? -17.798 -11.498 20.219 1.00 97.50 182 VAL A C 1
ATOM 1358 O O . VAL A 1 182 ? -18.806 -11.666 20.897 1.00 97.50 182 VAL A O 1
ATOM 1361 N N . GLY A 1 183 ? -17.233 -12.476 19.509 1.00 96.56 183 GLY A N 1
ATOM 1362 C CA . GLY A 1 183 ? -17.719 -13.861 19.551 1.00 96.56 183 GLY A CA 1
ATOM 1363 C C . GLY A 1 183 ? -17.229 -14.655 20.766 1.00 96.56 183 GLY A C 1
ATOM 1364 O O . GLY A 1 183 ? -17.853 -15.645 21.129 1.00 96.56 183 GLY A O 1
ATOM 1365 N N . GLY A 1 184 ? -16.119 -14.225 21.371 1.00 97.00 184 GLY A N 1
ATOM 1366 C CA . GLY A 1 184 ? -15.536 -14.809 22.579 1.00 97.00 184 GLY A CA 1
ATOM 1367 C C . GLY A 1 184 ? -15.444 -13.791 23.715 1.00 97.00 184 GLY A C 1
ATOM 1368 O O . GLY A 1 184 ? -16.295 -12.913 23.845 1.00 97.00 184 GLY A O 1
ATOM 1369 N N . ASP A 1 185 ? -14.385 -13.891 24.514 1.00 97.75 185 ASP A N 1
ATOM 1370 C CA . ASP A 1 185 ? -14.198 -13.032 25.681 1.00 97.75 185 ASP A CA 1
ATOM 1371 C C . ASP A 1 185 ? -13.776 -11.606 25.305 1.00 97.75 185 ASP A C 1
ATOM 1373 O O . ASP A 1 185 ? -12.898 -11.385 24.468 1.00 97.75 185 ASP A O 1
ATOM 1377 N N . TRP A 1 186 ? -14.349 -10.626 26.006 1.00 97.62 186 TRP A N 1
ATOM 1378 C CA . TRP A 1 186 ? -13.874 -9.245 26.020 1.00 97.62 186 TRP A CA 1
ATOM 1379 C C . TRP A 1 186 ? -13.285 -8.925 27.393 1.00 97.62 186 TRP A C 1
ATOM 1381 O O . TRP A 1 186 ? -14.006 -8.840 28.388 1.00 97.62 186 TRP A O 1
ATOM 1391 N N . LYS A 1 187 ? -11.965 -8.731 27.454 1.00 97.44 187 LYS A N 1
ATOM 1392 C CA . LYS A 1 187 ? -11.250 -8.396 28.690 1.00 97.44 187 LYS A CA 1
ATOM 1393 C C . LYS A 1 187 ? -10.693 -6.981 28.613 1.00 97.44 187 LYS A C 1
ATOM 1395 O O . LYS A 1 187 ? -10.034 -6.612 27.646 1.00 97.44 187 LYS A O 1
ATOM 1400 N N . THR A 1 188 ? -10.912 -6.199 29.662 1.00 96.69 188 THR A N 1
ATOM 1401 C CA . THR A 1 188 ? -10.348 -4.854 29.811 1.00 96.69 188 THR A CA 1
ATOM 1402 C C . THR 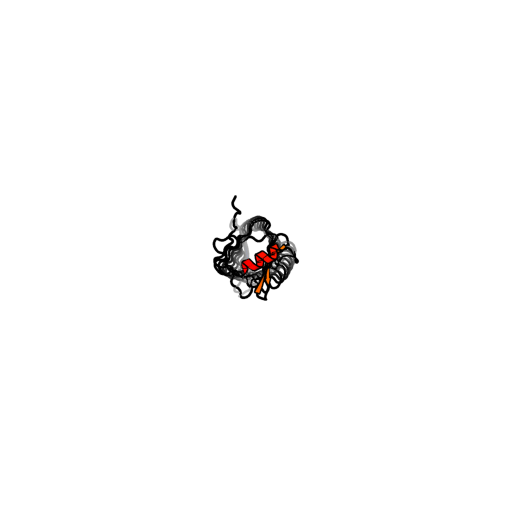A 1 188 ? -9.694 -4.740 31.181 1.00 96.69 188 THR A C 1
ATOM 1404 O O . THR A 1 188 ? -10.316 -5.044 32.194 1.00 96.69 188 THR A O 1
ATOM 1407 N N . GLU A 1 189 ? -8.436 -4.307 31.214 1.00 97.12 189 GLU A N 1
ATOM 1408 C CA . GLU A 1 189 ? -7.693 -4.044 32.446 1.00 97.12 189 GLU A CA 1
ATOM 1409 C C . GLU A 1 189 ? -7.187 -2.602 32.416 1.00 97.12 189 GLU A C 1
ATOM 1411 O O . GLU A 1 189 ? -6.469 -2.205 31.498 1.00 97.12 189 GLU A O 1
ATOM 1416 N N . VAL A 1 190 ? -7.568 -1.808 33.417 1.00 97.19 190 VAL A N 1
ATOM 1417 C CA . VAL A 1 190 ? -7.182 -0.397 33.525 1.00 97.19 190 VAL A CA 1
ATOM 1418 C C . VAL A 1 190 ? -6.573 -0.161 34.897 1.00 97.19 190 VAL A C 1
ATOM 1420 O O . VAL A 1 190 ? -7.221 -0.355 35.917 1.00 97.19 190 VAL A O 1
ATOM 1423 N N . LYS A 1 191 ? -5.306 0.267 34.921 1.00 96.94 191 LYS A N 1
ATOM 1424 C CA . LYS A 1 191 ? -4.545 0.472 36.168 1.00 96.94 191 LYS A CA 1
ATOM 1425 C C . LYS A 1 191 ? -4.842 1.795 36.874 1.00 96.94 191 LYS A C 1
ATOM 1427 O O . LYS A 1 191 ? -4.491 1.952 38.037 1.00 96.94 191 LYS A O 1
ATOM 1432 N N . LYS A 1 192 ? -5.391 2.770 36.145 1.00 96.75 192 LYS A N 1
ATOM 1433 C CA . LYS A 1 192 ? -5.760 4.090 36.672 1.00 96.75 192 LYS A CA 1
ATOM 1434 C C . LYS A 1 192 ? -7.284 4.189 36.765 1.00 96.75 192 LYS A C 1
ATOM 1436 O O . LYS A 1 192 ? -7.892 3.373 37.439 1.00 96.75 192 LYS A O 1
ATOM 1441 N N . GLY A 1 193 ? -7.898 5.162 36.100 1.00 95.69 193 GLY A N 1
ATOM 1442 C CA . GLY A 1 193 ? -9.344 5.362 36.117 1.00 95.69 193 GLY A CA 1
ATOM 1443 C C . GLY A 1 193 ? -10.002 5.048 34.779 1.00 95.69 193 GLY A C 1
ATOM 1444 O O . GLY A 1 193 ? -9.368 5.135 33.728 1.00 95.69 193 GLY A O 1
ATOM 1445 N N . ILE A 1 194 ? -11.295 4.745 34.844 1.00 97.06 194 ILE A N 1
ATOM 1446 C CA . ILE A 1 194 ? -12.222 4.747 33.712 1.00 97.06 194 ILE A CA 1
ATOM 1447 C C . ILE A 1 194 ? -13.250 5.845 33.991 1.00 97.06 194 ILE A C 1
ATOM 1449 O O . ILE A 1 194 ? -13.741 5.955 35.111 1.00 97.06 194 ILE A O 1
ATOM 1453 N N . SER A 1 195 ? -13.573 6.648 32.978 1.00 96.94 195 SER A N 1
ATOM 1454 C CA . SER A 1 195 ? -14.693 7.590 33.014 1.00 96.94 195 SER A CA 1
ATOM 1455 C C . SER A 1 195 ? -15.642 7.257 31.873 1.00 96.94 195 SER A C 1
ATOM 1457 O O . SER A 1 195 ? -15.215 7.172 30.721 1.00 96.94 195 SER A O 1
ATOM 1459 N N . LEU A 1 196 ? -16.916 7.049 32.200 1.00 96.56 196 LEU A N 1
ATOM 1460 C CA . LEU A 1 196 ? -17.978 6.773 31.243 1.00 96.56 196 LEU A CA 1
ATOM 1461 C C . LEU A 1 196 ? -19.060 7.834 31.412 1.00 96.56 196 LEU A C 1
ATOM 1463 O O . LEU A 1 196 ? -19.605 8.014 32.496 1.00 96.56 196 LEU A O 1
ATOM 1467 N N . THR A 1 197 ? -19.368 8.545 30.333 1.00 96.94 197 THR A N 1
ATOM 1468 C CA . THR A 1 197 ? -20.463 9.515 30.294 1.00 96.94 197 THR A CA 1
ATOM 1469 C C . THR A 1 197 ? -21.433 9.097 29.206 1.00 96.94 197 THR A C 1
ATOM 1471 O O . THR A 1 197 ? -21.050 8.964 28.046 1.00 96.94 197 THR A O 1
ATOM 1474 N N . VAL A 1 198 ? -22.692 8.900 29.588 1.00 97.12 198 VAL A N 1
ATOM 1475 C CA . VAL A 1 198 ? -23.778 8.527 28.682 1.00 97.12 198 VAL A CA 1
ATOM 1476 C C . VAL A 1 198 ? -24.856 9.595 28.803 1.00 97.12 198 VAL A C 1
ATOM 1478 O O . VAL A 1 198 ? -25.404 9.807 29.877 1.00 97.12 198 VAL A O 1
ATOM 1481 N N . ALA A 1 199 ? -25.117 10.313 27.710 1.00 97.19 199 ALA A N 1
ATOM 1482 C CA . ALA A 1 199 ? -26.046 11.446 27.719 1.00 97.19 199 ALA A CA 1
ATOM 1483 C C . ALA A 1 199 ? -27.524 11.023 27.718 1.00 97.19 199 ALA A C 1
ATOM 1485 O O . ALA A 1 199 ? -28.392 11.815 28.077 1.00 97.19 199 ALA A O 1
ATOM 1486 N N . ARG A 1 200 ? -27.802 9.801 27.254 1.00 96.56 200 ARG A N 1
ATOM 1487 C CA . ARG A 1 200 ? -29.140 9.208 27.207 1.00 96.56 200 ARG A CA 1
ATOM 1488 C C . ARG A 1 200 ? -29.144 7.922 28.025 1.00 96.56 200 ARG A C 1
ATOM 1490 O O . ARG A 1 200 ? -28.904 7.972 29.225 1.00 96.56 200 ARG A O 1
ATOM 1497 N N . ASP A 1 201 ? -29.341 6.788 27.368 1.00 97.19 201 ASP A N 1
ATOM 1498 C CA . ASP A 1 201 ? -29.592 5.520 28.033 1.00 97.19 201 ASP A CA 1
ATOM 1499 C C . ASP A 1 201 ? -28.339 4.645 28.049 1.00 97.19 201 ASP A C 1
ATOM 1501 O O . ASP A 1 201 ? -27.690 4.438 27.021 1.00 97.19 201 ASP A O 1
ATOM 1505 N N . LEU A 1 202 ? -28.026 4.097 29.223 1.00 97.25 202 LEU A N 1
ATOM 1506 C CA . LEU A 1 202 ? -27.116 2.968 29.378 1.00 97.25 202 LEU A CA 1
ATOM 1507 C C . LEU A 1 202 ? -27.965 1.728 29.657 1.00 97.25 202 LEU A C 1
ATOM 1509 O O . LEU A 1 202 ? -28.683 1.680 30.652 1.00 97.25 202 LEU A O 1
ATOM 1513 N N . THR A 1 203 ? -27.889 0.733 28.776 1.00 96.88 203 THR A N 1
ATOM 1514 C CA . THR A 1 203 ? -28.543 -0.567 28.967 1.00 96.88 203 THR A CA 1
ATOM 1515 C C . THR A 1 203 ? -27.483 -1.649 29.038 1.00 96.88 203 THR A C 1
ATOM 1517 O O . THR A 1 203 ? -26.698 -1.812 28.107 1.00 96.88 203 THR A O 1
ATOM 1520 N N . GLU A 1 204 ? -27.495 -2.416 30.121 1.00 96.31 204 GLU A N 1
ATOM 1521 C CA . GLU A 1 204 ? -26.623 -3.569 30.309 1.00 96.31 204 GLU A CA 1
ATOM 1522 C C . GLU A 1 204 ? -27.491 -4.808 30.505 1.00 96.31 204 GLU A C 1
ATOM 1524 O O . GLU A 1 204 ? -28.238 -4.919 31.477 1.00 96.31 204 GLU A O 1
ATOM 1529 N N . GLN A 1 205 ? -27.409 -5.746 29.565 1.00 96.44 205 GLN A N 1
ATOM 1530 C CA . GLN A 1 205 ? -28.117 -7.016 29.653 1.00 96.44 205 GLN A CA 1
ATOM 1531 C C . GLN A 1 205 ? -27.117 -8.134 29.927 1.00 96.44 205 GLN A C 1
ATOM 1533 O O . GLN A 1 205 ? -26.262 -8.438 29.098 1.00 96.44 205 GLN A O 1
ATOM 1538 N N . VAL A 1 206 ? -27.256 -8.775 31.085 1.00 96.94 206 VAL A N 1
ATOM 1539 C CA . VAL A 1 206 ? -26.420 -9.904 31.497 1.00 96.94 206 VAL A CA 1
ATOM 1540 C C . VAL A 1 206 ? -27.322 -11.110 31.722 1.00 96.94 206 VAL A C 1
ATOM 1542 O O . VAL A 1 206 ? -28.225 -11.070 32.549 1.00 96.94 206 VAL A O 1
ATOM 1545 N N . THR A 1 207 ? -27.102 -12.183 30.962 1.00 96.81 207 THR A N 1
ATOM 1546 C CA . THR A 1 207 ? -27.963 -13.382 30.991 1.00 96.81 207 THR A CA 1
ATOM 1547 C C . THR A 1 207 ? -27.658 -14.322 32.150 1.00 96.81 207 THR A C 1
ATOM 1549 O O . THR A 1 207 ? -28.494 -15.145 32.512 1.00 96.81 207 THR A O 1
ATOM 1552 N N . GLN A 1 208 ? -26.456 -14.220 32.712 1.00 96.31 208 GLN A N 1
ATOM 1553 C CA . GLN A 1 208 ? -26.012 -15.032 33.836 1.00 96.31 208 GLN A CA 1
ATOM 1554 C C . GLN A 1 208 ? -25.706 -14.138 35.040 1.00 96.31 208 GLN A C 1
ATOM 1556 O O . GLN A 1 208 ? -26.606 -13.546 35.627 1.00 96.31 208 GLN A O 1
ATOM 1561 N N . LYS A 1 209 ? -24.434 -14.035 35.428 1.00 96.50 209 LYS A N 1
ATOM 1562 C CA . LYS A 1 209 ? -24.002 -13.317 36.623 1.00 96.50 209 LYS A CA 1
ATOM 1563 C C . LYS A 1 209 ? -23.411 -11.961 36.253 1.00 96.50 209 LYS A C 1
ATOM 1565 O O . LYS A 1 209 ? -22.502 -11.895 35.433 1.00 96.50 209 LYS A O 1
ATOM 1570 N N . SER A 1 210 ? -23.853 -10.921 36.953 1.00 96.69 210 SER A N 1
ATOM 1571 C CA . SER A 1 210 ? -23.133 -9.652 37.074 1.00 96.69 210 SER A CA 1
ATOM 1572 C C . SER A 1 210 ? -22.583 -9.511 38.499 1.00 96.69 210 SER A C 1
ATOM 1574 O O . SER A 1 210 ? -23.206 -9.986 39.451 1.00 96.69 210 SER A O 1
ATOM 1576 N N . SER A 1 211 ? -21.395 -8.922 38.649 1.00 95.06 211 SER A N 1
ATOM 1577 C CA . SER A 1 211 ? -20.751 -8.641 39.940 1.00 95.06 211 SER A CA 1
ATOM 1578 C C . SER A 1 211 ? -20.006 -7.318 39.857 1.00 95.06 211 SER A C 1
ATOM 1580 O O . SER A 1 211 ? -19.403 -7.006 38.831 1.00 95.06 211 SER A O 1
ATOM 1582 N N . THR A 1 212 ? -20.010 -6.564 40.950 1.00 95.00 212 THR A N 1
ATOM 1583 C CA . THR A 1 212 ? -19.204 -5.352 41.092 1.00 95.00 212 THR A CA 1
ATOM 1584 C C . THR A 1 212 ? -18.535 -5.381 42.454 1.00 95.00 212 THR A C 1
ATOM 1586 O O . THR A 1 212 ? -19.184 -5.213 43.483 1.00 95.00 212 THR A O 1
ATOM 1589 N N . ASP A 1 213 ? -17.228 -5.611 42.446 1.00 95.06 213 ASP A N 1
ATOM 1590 C CA . ASP A 1 213 ? -16.415 -5.741 43.648 1.00 95.06 213 ASP A CA 1
ATOM 1591 C C . ASP A 1 213 ? -15.653 -4.429 43.891 1.00 95.06 213 ASP A C 1
ATOM 1593 O O . ASP A 1 213 ? -14.675 -4.122 43.208 1.00 95.06 213 ASP A O 1
ATOM 1597 N N . VAL A 1 214 ? -16.117 -3.634 44.859 1.00 95.00 214 VAL A N 1
ATOM 1598 C CA . VAL A 1 214 ? -15.535 -2.329 45.219 1.00 95.00 214 VAL A CA 1
ATOM 1599 C C . VAL A 1 214 ? -14.901 -2.424 46.606 1.00 95.00 214 VAL A C 1
ATOM 1601 O O . VAL A 1 214 ? -15.524 -2.921 47.541 1.00 95.00 214 VAL A O 1
ATOM 1604 N N . LYS A 1 215 ? -13.647 -1.972 46.745 1.00 95.19 215 LYS A N 1
ATOM 1605 C CA . LYS A 1 215 ? -12.906 -2.019 48.024 1.00 95.19 215 LYS A CA 1
ATOM 1606 C C . LYS A 1 215 ? -13.235 -0.865 48.966 1.00 95.19 215 LYS A C 1
ATOM 1608 O O . LYS A 1 215 ? -13.079 -1.000 50.174 1.00 95.19 215 LYS A O 1
ATOM 1613 N N . GLU A 1 216 ? -13.640 0.263 48.401 1.00 95.12 216 GLU A N 1
ATOM 1614 C CA . GLU A 1 216 ? -14.001 1.472 49.133 1.00 95.12 216 GLU A CA 1
ATOM 1615 C C . GLU A 1 216 ? -15.497 1.767 48.974 1.00 95.12 216 GLU A C 1
ATOM 1617 O O . GLU A 1 216 ? -16.282 0.903 48.578 1.00 95.12 216 GLU A O 1
ATOM 1622 N N . ALA A 1 217 ? -15.912 2.985 49.315 1.00 93.81 217 ALA A N 1
ATOM 1623 C CA . ALA A 1 217 ? -17.297 3.396 49.187 1.00 93.81 217 ALA A CA 1
ATOM 1624 C C . ALA A 1 217 ? -17.763 3.373 47.722 1.00 93.81 217 ALA A C 1
ATOM 1626 O O . ALA A 1 217 ? -17.054 3.791 46.808 1.00 93.81 217 ALA A O 1
ATOM 1627 N N . THR A 1 218 ? -19.003 2.931 47.525 1.00 95.62 218 THR A N 1
ATOM 1628 C CA . THR A 1 218 ? -19.740 3.048 46.265 1.00 95.62 218 THR A CA 1
ATOM 1629 C C . THR A 1 218 ? -21.046 3.793 46.521 1.00 95.62 218 THR A C 1
ATOM 1631 O O . THR A 1 218 ? -21.606 3.713 47.618 1.00 95.62 218 THR A O 1
ATOM 1634 N N . ALA A 1 219 ? -21.526 4.535 45.526 1.00 94.44 219 ALA A N 1
ATOM 1635 C CA . ALA A 1 219 ? -22.767 5.290 45.610 1.00 94.44 219 ALA A CA 1
ATOM 1636 C C . ALA A 1 219 ? -23.543 5.193 44.295 1.00 94.44 219 ALA A C 1
ATOM 1638 O O . ALA A 1 219 ? -22.975 5.336 43.214 1.00 94.44 219 ALA A O 1
ATOM 1639 N N . TRP A 1 220 ? -24.859 5.025 44.408 1.00 92.81 220 TRP A N 1
ATOM 1640 C CA . TRP A 1 220 ? -25.797 5.137 43.295 1.00 92.81 220 TRP A CA 1
ATOM 1641 C C . TRP A 1 220 ? -26.662 6.373 43.524 1.00 92.81 220 TRP A C 1
ATOM 1643 O O . TRP A 1 220 ? -27.490 6.404 44.432 1.00 92.81 220 TRP A O 1
ATOM 1653 N N . LEU A 1 221 ? -26.433 7.413 42.723 1.00 94.44 221 LEU A N 1
ATOM 1654 C CA . LEU A 1 221 ? -27.164 8.675 42.807 1.00 94.44 221 LEU A CA 1
ATOM 1655 C C . LEU A 1 221 ? -28.207 8.715 41.694 1.00 94.44 221 LEU A C 1
ATOM 1657 O O . LEU A 1 221 ? -27.866 8.833 40.519 1.00 94.44 221 LEU A O 1
ATOM 1661 N N . ALA A 1 222 ? -29.480 8.623 42.061 1.00 95.56 222 ALA A N 1
ATOM 1662 C CA . ALA A 1 222 ? -30.587 8.669 41.117 1.00 95.56 222 ALA A CA 1
ATOM 1663 C C . ALA A 1 222 ? -31.774 9.428 41.719 1.00 95.56 222 ALA A C 1
ATOM 1665 O O . ALA A 1 222 ? -31.978 9.416 42.932 1.00 95.56 222 ALA A O 1
ATOM 1666 N N . LYS A 1 223 ? -32.584 10.070 40.866 1.00 96.69 223 LYS A N 1
ATOM 1667 C CA . LYS A 1 223 ? -33.870 10.658 41.291 1.00 96.69 223 LYS A CA 1
ATOM 1668 C C . LYS A 1 223 ? -34.875 9.576 41.704 1.00 96.69 223 LYS A C 1
ATOM 1670 O O . LYS A 1 223 ? -35.671 9.797 42.606 1.00 96.69 223 LYS A O 1
ATOM 1675 N N . GLN A 1 224 ? -34.819 8.424 41.039 1.00 96.12 224 GLN A N 1
ATOM 1676 C CA . GLN A 1 224 ? -35.594 7.224 41.336 1.00 96.12 224 GLN A CA 1
ATOM 1677 C C . GLN A 1 224 ? -34.656 6.023 41.244 1.00 96.12 224 GLN A C 1
ATOM 1679 O O . GLN A 1 224 ? -33.880 5.918 40.296 1.00 96.12 224 GLN A O 1
ATOM 1684 N N . PHE A 1 225 ? -34.733 5.132 42.229 1.00 95.19 225 PHE A N 1
ATOM 1685 C CA . PHE A 1 225 ? -33.982 3.883 42.253 1.00 95.19 225 PHE A CA 1
ATOM 1686 C C . PHE A 1 225 ? -34.972 2.730 42.393 1.00 95.19 225 PHE A C 1
ATOM 1688 O O . PHE A 1 225 ? -35.687 2.643 43.391 1.00 95.19 225 PHE A O 1
ATOM 1695 N N . GLU A 1 226 ? -35.039 1.879 41.377 1.00 95.25 226 GLU A N 1
ATOM 1696 C CA . GLU A 1 226 ? -35.981 0.767 41.306 1.00 95.25 226 GLU A CA 1
ATOM 1697 C C . GLU A 1 226 ? -35.219 -0.548 41.181 1.00 95.25 226 GLU A C 1
ATOM 1699 O O . GLU A 1 226 ? -34.293 -0.672 40.381 1.00 95.25 226 GLU A O 1
ATOM 1704 N N . VAL A 1 227 ? -35.617 -1.531 41.987 1.00 94.38 227 VAL A N 1
ATOM 1705 C CA . VAL A 1 227 ? -35.062 -2.882 41.952 1.00 94.38 227 VAL A CA 1
ATOM 1706 C C . VAL A 1 227 ? -36.209 -3.857 41.766 1.00 94.38 227 VAL A C 1
ATOM 1708 O O . VAL A 1 227 ? -37.023 -4.045 42.668 1.00 94.38 227 VAL A O 1
ATOM 1711 N N . THR A 1 228 ? -36.229 -4.508 40.609 1.00 94.44 228 THR A N 1
ATOM 1712 C CA . THR A 1 228 ? -37.170 -5.585 40.307 1.00 94.44 228 THR A CA 1
ATOM 1713 C C . THR A 1 228 ? -36.422 -6.907 40.329 1.00 94.44 228 THR A C 1
ATOM 1715 O O . THR A 1 228 ? -35.520 -7.142 39.528 1.00 94.44 228 THR A O 1
ATOM 1718 N N . ALA A 1 229 ? -36.782 -7.769 41.274 1.00 95.38 229 ALA A N 1
ATOM 1719 C CA . ALA A 1 229 ? -36.200 -9.093 41.434 1.00 95.38 229 ALA A CA 1
ATOM 1720 C C . ALA A 1 229 ? -37.205 -10.032 42.109 1.00 95.38 229 ALA A C 1
ATOM 1722 O O . ALA A 1 229 ? -38.038 -9.591 42.898 1.00 95.38 229 ALA A O 1
ATOM 1723 N N . ASP A 1 230 ? -37.074 -11.337 41.864 1.00 96.62 230 ASP A N 1
ATOM 1724 C CA . ASP A 1 230 ? -37.818 -12.361 42.613 1.00 96.62 230 ASP A CA 1
ATOM 1725 C C . ASP A 1 230 ? -37.414 -12.389 44.100 1.00 96.62 230 ASP A C 1
ATOM 1727 O O . ASP A 1 230 ? -38.211 -12.741 44.970 1.00 96.62 230 ASP A O 1
ATOM 1731 N N . GLN A 1 231 ? -36.168 -12.020 44.405 1.00 96.69 231 GLN A N 1
ATOM 1732 C CA . GLN A 1 231 ? -35.670 -11.877 45.767 1.00 96.69 231 GLN A CA 1
ATOM 1733 C C . GLN A 1 231 ? -34.651 -10.742 45.838 1.00 96.69 231 GLN A C 1
ATOM 1735 O O . GLN A 1 231 ? -33.703 -10.701 45.055 1.00 96.69 231 GLN A O 1
ATOM 1740 N N . LEU A 1 232 ? -34.790 -9.884 46.847 1.00 96.81 232 LEU A N 1
ATOM 1741 C CA . LEU A 1 232 ? -33.776 -8.902 47.224 1.00 96.81 232 LEU A CA 1
ATOM 1742 C C . LEU A 1 232 ? -33.146 -9.318 48.554 1.00 96.81 232 LEU A C 1
ATOM 1744 O O . LEU A 1 232 ? -33.839 -9.722 49.489 1.00 96.81 232 LEU A O 1
ATOM 1748 N N . SER A 1 233 ? -31.822 -9.250 48.663 1.00 95.81 233 SER A N 1
ATOM 1749 C CA . SER A 1 233 ? -31.114 -9.449 49.929 1.00 95.81 233 SER A CA 1
ATOM 1750 C C . SER A 1 233 ? -29.992 -8.431 50.073 1.00 95.81 233 SER A C 1
ATOM 1752 O O . SER A 1 233 ? -29.207 -8.243 49.149 1.00 95.81 233 SER A O 1
ATOM 1754 N N . VAL A 1 234 ? -29.914 -7.802 51.242 1.00 95.81 234 VAL A N 1
ATOM 1755 C CA . VAL A 1 234 ? -28.804 -6.929 51.634 1.00 95.81 234 VAL A CA 1
ATOM 1756 C C . VAL A 1 234 ? -28.044 -7.643 52.734 1.00 95.81 234 VAL A C 1
ATOM 1758 O O . VAL A 1 234 ? -28.642 -8.025 53.741 1.00 95.81 234 VAL A O 1
ATOM 1761 N N . SER A 1 235 ? -26.743 -7.827 52.540 1.00 93.69 235 SER A N 1
ATOM 1762 C CA . SER A 1 235 ? -25.880 -8.551 53.471 1.00 93.69 235 SER A CA 1
ATOM 1763 C C . SER A 1 235 ? -24.704 -7.690 53.913 1.00 93.69 235 SER A C 1
ATOM 1765 O O . SER A 1 235 ? -24.154 -6.933 53.119 1.00 93.69 235 SER A O 1
ATOM 1767 N N . VAL A 1 236 ? -24.283 -7.855 55.165 1.00 92.75 236 VAL A N 1
ATOM 1768 C CA . VAL A 1 236 ? -23.098 -7.216 55.748 1.00 92.75 236 VAL A CA 1
ATOM 1769 C C . VAL A 1 236 ? -22.194 -8.312 56.301 1.00 92.75 236 VAL A C 1
ATOM 1771 O O . VAL A 1 236 ? -22.624 -9.126 57.121 1.00 92.75 236 VAL A O 1
ATOM 1774 N N . ASN A 1 237 ? -20.941 -8.362 55.839 1.00 89.94 237 ASN A N 1
ATOM 1775 C CA . ASN A 1 237 ? -19.968 -9.400 56.211 1.00 89.94 237 ASN A CA 1
ATOM 1776 C C . ASN A 1 237 ? -20.518 -10.829 56.044 1.00 89.94 237 ASN A C 1
ATOM 1778 O O . ASN A 1 237 ? -20.407 -11.660 56.941 1.00 89.94 237 ASN A O 1
ATOM 1782 N N . GLY A 1 238 ? -21.187 -11.093 54.917 1.00 89.62 238 GLY A N 1
ATOM 1783 C CA . GLY A 1 238 ? -21.793 -12.396 54.614 1.00 89.62 238 GLY A CA 1
ATOM 1784 C C . GLY A 1 238 ? -23.100 -12.701 55.357 1.00 89.62 238 GLY A C 1
ATOM 1785 O O . GLY A 1 238 ? -23.785 -13.654 54.996 1.00 89.62 238 GLY A O 1
ATOM 1786 N N . ASN A 1 239 ? -23.499 -11.883 56.335 1.00 92.25 239 ASN A N 1
ATOM 1787 C CA . ASN A 1 239 ? -24.753 -12.056 57.065 1.00 92.25 239 ASN A CA 1
ATOM 1788 C C . ASN A 1 239 ? -25.864 -11.231 56.418 1.00 92.25 239 ASN A C 1
ATOM 1790 O O . ASN A 1 239 ? -25.716 -10.024 56.244 1.00 92.25 239 ASN A O 1
ATOM 1794 N N . VAL A 1 240 ? -26.986 -11.867 56.085 1.00 95.44 240 VAL A N 1
ATOM 1795 C CA . VAL A 1 240 ? -28.167 -11.178 55.545 1.00 95.44 240 VAL A CA 1
ATOM 1796 C C . VAL A 1 240 ? -28.728 -10.260 56.625 1.00 95.44 240 VAL A C 1
ATOM 1798 O O . VAL A 1 240 ? -29.036 -10.739 57.707 1.00 95.44 240 VAL A O 1
ATOM 1801 N N . ALA A 1 241 ? -28.864 -8.971 56.329 1.00 95.56 241 ALA A N 1
ATOM 1802 C CA . ALA A 1 241 ? -29.460 -7.959 57.201 1.00 95.56 241 ALA A CA 1
ATOM 1803 C C . ALA A 1 241 ? -30.916 -7.650 56.806 1.00 95.56 241 ALA A C 1
ATOM 1805 O O . ALA A 1 241 ? -31.767 -7.440 57.668 1.00 95.56 241 ALA A O 1
ATOM 1806 N N . LEU A 1 242 ? -31.222 -7.683 55.505 1.00 96.69 242 LEU A N 1
ATOM 1807 C CA . LEU A 1 242 ? -32.566 -7.501 54.949 1.00 96.69 242 LEU A CA 1
ATOM 1808 C C . LEU A 1 242 ? -32.818 -8.558 53.877 1.00 96.69 242 LEU A C 1
ATOM 1810 O O . LEU A 1 242 ? -31.952 -8.797 53.033 1.00 96.69 242 LEU A O 1
ATOM 1814 N N . ARG A 1 243 ? -34.017 -9.140 53.860 1.00 97.00 243 ARG A N 1
ATOM 1815 C CA . ARG A 1 243 ? -34.498 -9.976 52.758 1.00 97.00 243 ARG A CA 1
ATOM 1816 C C . ARG A 1 243 ? -35.939 -9.636 52.407 1.00 97.00 243 ARG A C 1
ATOM 1818 O O . ARG A 1 243 ? -36.787 -9.588 53.293 1.00 97.00 243 ARG A O 1
ATOM 1825 N N . VAL A 1 244 ? -36.196 -9.462 51.116 1.00 97.12 244 VAL A N 1
ATOM 1826 C CA . VAL A 1 244 ? -37.538 -9.374 50.534 1.00 97.12 244 VAL A CA 1
ATOM 1827 C C . VAL A 1 244 ? -37.724 -10.587 49.634 1.00 97.12 244 VAL A C 1
ATOM 1829 O O . VAL A 1 244 ? -36.904 -10.836 48.749 1.00 97.12 244 VAL A O 1
ATOM 1832 N N . GLU A 1 245 ? -38.761 -11.371 49.903 1.00 96.12 245 GLU A N 1
ATOM 1833 C CA . GLU A 1 245 ? -39.094 -12.592 49.164 1.00 96.12 245 GLU A CA 1
ATOM 1834 C C . GLU A 1 245 ? -40.211 -12.318 48.145 1.00 96.12 245 GLU A C 1
ATOM 1836 O O . GLU A 1 245 ? -41.031 -11.422 48.344 1.00 96.12 245 GLU A O 1
ATOM 1841 N N . LYS A 1 246 ? -40.313 -13.148 47.100 1.00 95.75 246 LYS A N 1
ATOM 1842 C CA . LYS A 1 246 ? -41.376 -13.084 46.078 1.00 95.75 246 LYS A CA 1
ATOM 1843 C C . LYS A 1 246 ? -42.800 -13.080 46.648 1.00 95.75 246 LYS A C 1
ATOM 1845 O O . LYS A 1 246 ? -43.712 -12.541 46.033 1.00 95.75 246 LYS A O 1
ATOM 1850 N N . SER A 1 247 ? -42.996 -13.682 47.822 1.00 94.19 247 SER A N 1
ATOM 1851 C CA . SER A 1 247 ? -44.270 -13.698 48.553 1.00 94.19 247 SER A CA 1
ATOM 1852 C C . SER A 1 247 ? -44.673 -12.336 49.136 1.00 94.19 247 SER A C 1
ATOM 1854 O O . SER A 1 247 ? -45.776 -12.212 49.662 1.00 94.19 247 SER A O 1
ATOM 1856 N N . GLY A 1 248 ? -43.785 -11.339 49.098 1.00 91.12 248 GLY A N 1
ATOM 1857 C CA . GLY A 1 248 ? -43.941 -10.058 49.785 1.00 91.12 248 GLY A CA 1
ATOM 1858 C C . GLY A 1 248 ? -43.454 -10.072 51.238 1.00 91.12 248 GLY A C 1
ATOM 1859 O O . GLY A 1 248 ? -43.530 -9.047 51.913 1.00 91.12 248 GLY A O 1
ATOM 1860 N N . ASN A 1 249 ? -42.931 -11.200 51.738 1.00 92.94 249 ASN A N 1
ATOM 1861 C CA . ASN A 1 249 ? -42.359 -11.257 53.081 1.00 92.94 249 ASN A CA 1
ATOM 1862 C C . ASN A 1 249 ? -41.106 -10.382 53.167 1.00 92.94 249 ASN A C 1
ATOM 1864 O O . ASN A 1 249 ? -40.159 -10.562 52.399 1.00 92.94 249 ASN A O 1
ATOM 1868 N N . ILE A 1 250 ? -41.074 -9.506 54.169 1.00 95.81 250 ILE A N 1
ATOM 1869 C CA . ILE A 1 250 ? -39.906 -8.695 54.507 1.00 95.81 250 ILE A CA 1
ATOM 1870 C C . ILE A 1 250 ? -39.343 -9.200 55.835 1.00 95.81 250 ILE A C 1
ATOM 1872 O O . ILE A 1 250 ? -40.047 -9.225 56.846 1.00 95.81 250 ILE A O 1
ATOM 1876 N N . LYS A 1 251 ? -38.071 -9.607 55.835 1.00 93.56 251 LYS A N 1
ATOM 1877 C CA . LYS A 1 251 ? -37.338 -10.063 57.025 1.00 93.56 251 LYS A CA 1
ATOM 1878 C C . LYS A 1 251 ? -36.159 -9.134 57.288 1.00 93.56 251 LYS A C 1
ATOM 1880 O O . LYS A 1 251 ? -35.309 -8.955 56.416 1.00 93.56 251 LYS A O 1
ATOM 1885 N N . ILE A 1 252 ? -36.105 -8.579 58.496 1.00 94.94 252 ILE A N 1
ATOM 1886 C CA . ILE A 1 252 ? -34.976 -7.790 58.999 1.00 94.94 252 ILE A CA 1
ATOM 1887 C C . ILE A 1 252 ? -34.257 -8.642 60.044 1.00 94.94 252 ILE A C 1
ATOM 1889 O O . ILE A 1 252 ? -34.851 -9.035 61.047 1.00 94.94 252 ILE A O 1
ATOM 1893 N N . PHE A 1 253 ? -32.988 -8.943 59.794 1.00 91.69 253 PHE A N 1
ATOM 1894 C CA . PHE A 1 253 ? -32.151 -9.752 60.672 1.00 91.69 253 PHE A CA 1
ATOM 1895 C C . PHE A 1 253 ? -31.149 -8.834 61.362 1.00 91.69 253 PHE A C 1
ATOM 1897 O O . PHE A 1 253 ? -30.171 -8.388 60.763 1.00 91.69 253 PHE A O 1
ATOM 1904 N N . ALA A 1 254 ? -31.394 -8.540 62.633 1.00 90.12 254 ALA A N 1
ATOM 1905 C CA . ALA A 1 254 ? -30.519 -7.687 63.416 1.00 90.12 254 ALA A CA 1
ATOM 1906 C C . ALA A 1 254 ? -30.382 -8.229 64.840 1.00 90.12 254 ALA A C 1
ATOM 1908 O O . ALA A 1 254 ? -31.341 -8.751 65.406 1.00 90.12 254 ALA A O 1
ATOM 1909 N N . LYS A 1 255 ? -29.185 -8.092 65.427 1.00 89.56 255 LYS A N 1
ATOM 1910 C CA . LYS A 1 255 ? -28.976 -8.363 66.862 1.00 89.56 255 LYS A CA 1
ATOM 1911 C C . LYS A 1 255 ? -29.746 -7.360 67.718 1.00 89.56 255 LYS A C 1
ATOM 1913 O O . LYS A 1 255 ? -30.325 -7.718 68.735 1.00 89.56 255 LYS A O 1
ATOM 1918 N N . THR A 1 256 ? -29.738 -6.108 67.281 1.00 89.88 256 THR A N 1
ATOM 1919 C CA . THR A 1 256 ? -30.472 -4.992 67.864 1.00 89.88 256 THR A CA 1
ATOM 1920 C C . THR A 1 256 ? -31.204 -4.282 66.738 1.00 89.88 256 THR A C 1
ATOM 1922 O O . THR A 1 256 ? -30.629 -4.029 65.680 1.00 89.88 256 THR A O 1
ATOM 1925 N N . PHE A 1 257 ? -32.479 -3.977 66.951 1.00 90.44 257 PHE A N 1
ATOM 1926 C CA . PHE A 1 257 ? -33.290 -3.228 66.001 1.00 90.44 257 PHE A CA 1
ATOM 1927 C C . PHE A 1 257 ? -33.897 -2.031 66.725 1.00 90.44 257 PHE A C 1
ATOM 1929 O O . PHE A 1 257 ? -34.743 -2.200 67.600 1.00 90.44 257 PHE A O 1
ATOM 1936 N N . THR A 1 258 ? -33.431 -0.837 66.375 1.00 90.25 258 THR A N 1
ATOM 1937 C CA . THR A 1 258 ? -33.899 0.426 66.948 1.00 90.25 258 THR A CA 1
ATOM 1938 C C . THR A 1 258 ? -34.638 1.200 65.867 1.00 90.25 258 THR A C 1
ATOM 1940 O O . THR A 1 258 ? -34.084 1.441 64.796 1.00 90.25 258 THR A O 1
ATOM 1943 N N . LEU A 1 259 ? -35.877 1.592 66.157 1.00 89.06 259 LEU A N 1
ATOM 1944 C CA . LEU A 1 259 ? -36.647 2.541 65.360 1.00 89.06 259 LEU A CA 1
ATOM 1945 C C . LEU A 1 259 ? -36.808 3.811 66.191 1.00 89.06 259 LEU A C 1
ATOM 1947 O O . LEU A 1 259 ? -37.449 3.770 67.237 1.00 89.06 259 LEU A O 1
ATOM 1951 N N . ASP A 1 260 ? -36.204 4.904 65.738 1.00 89.88 260 ASP A N 1
ATOM 1952 C CA . ASP A 1 260 ? -36.290 6.210 66.391 1.00 89.88 260 ASP A CA 1
ATOM 1953 C C . ASP A 1 260 ? -37.186 7.132 65.559 1.00 89.88 260 ASP A C 1
ATOM 1955 O O . ASP A 1 260 ? -37.000 7.282 64.348 1.00 89.88 260 ASP A O 1
ATOM 1959 N N . GLY A 1 261 ? -38.205 7.696 66.197 1.00 88.12 261 GLY A N 1
ATOM 1960 C CA . GLY A 1 261 ? -39.189 8.548 65.550 1.00 88.12 261 GLY A CA 1
ATOM 1961 C C . GLY A 1 261 ? -40.184 9.109 66.555 1.00 88.12 261 GLY A C 1
ATOM 1962 O O . GLY A 1 261 ? -40.594 8.425 67.489 1.00 88.12 261 GLY A O 1
ATOM 1963 N N . ALA A 1 262 ? -40.605 10.357 66.338 1.00 91.12 262 ALA A N 1
ATOM 1964 C CA . ALA A 1 262 ? -41.568 11.030 67.211 1.00 91.12 262 ALA A CA 1
ATOM 1965 C C . ALA A 1 262 ? -42.958 10.353 67.226 1.00 91.12 262 ALA A C 1
ATOM 1967 O O . ALA A 1 262 ? -43.691 10.491 68.200 1.00 91.12 262 ALA A O 1
ATOM 1968 N N . ASP A 1 263 ? -43.325 9.626 66.163 1.00 90.69 263 ASP A N 1
ATOM 1969 C CA . ASP A 1 263 ? -44.583 8.881 66.040 1.00 90.69 263 ASP A CA 1
ATOM 1970 C C . ASP A 1 263 ? -44.357 7.626 65.177 1.00 90.69 263 ASP A C 1
ATOM 1972 O O . ASP A 1 263 ? -44.057 7.723 63.984 1.00 90.69 263 ASP A O 1
ATOM 1976 N N . ILE A 1 264 ? -44.475 6.441 65.780 1.00 91.31 264 ILE A N 1
ATOM 1977 C CA . ILE A 1 264 ? -44.300 5.145 65.111 1.00 91.31 264 ILE A CA 1
ATOM 1978 C C . ILE A 1 264 ? -45.641 4.411 65.126 1.00 91.31 264 ILE A C 1
ATOM 1980 O O . ILE A 1 264 ? -46.166 4.066 66.183 1.00 91.31 264 ILE A O 1
ATOM 1984 N N . LYS A 1 265 ? -46.189 4.124 63.940 1.00 84.94 265 LYS A N 1
ATOM 1985 C CA . LYS A 1 265 ? -47.496 3.471 63.775 1.00 84.94 265 LYS A CA 1
ATOM 1986 C C . LYS A 1 265 ? -47.358 2.143 63.046 1.00 84.94 265 LYS A C 1
ATOM 1988 O O . LYS A 1 265 ? -46.898 2.101 61.909 1.00 84.94 265 LYS A O 1
ATOM 1993 N N . PHE A 1 266 ? -47.866 1.076 63.652 1.00 83.81 266 PHE A N 1
ATOM 1994 C CA . PHE A 1 266 ? -48.022 -0.223 63.001 1.00 83.81 266 PHE A CA 1
ATOM 1995 C C . PHE A 1 266 ? -49.495 -0.441 62.648 1.00 83.81 266 PHE A C 1
ATOM 1997 O O . PHE A 1 266 ? -50.350 -0.491 63.530 1.00 83.81 266 PHE A O 1
ATOM 2004 N N . LYS A 1 267 ? -49.807 -0.570 61.353 1.00 81.25 267 LYS A N 1
ATOM 2005 C CA . LYS A 1 267 ? -51.151 -0.909 60.863 1.00 81.25 267 LYS A CA 1
ATOM 2006 C C . LYS A 1 267 ? -51.128 -2.295 60.232 1.00 81.25 267 LYS A C 1
ATOM 2008 O O . LYS A 1 267 ? -50.524 -2.494 59.185 1.00 81.25 267 LYS A O 1
ATOM 2013 N N . GLY A 1 268 ? -51.815 -3.239 60.861 1.00 77.69 268 GLY A N 1
ATOM 2014 C CA . GLY A 1 268 ? -52.005 -4.587 60.343 1.00 77.69 268 GLY A CA 1
ATOM 2015 C C . GLY A 1 268 ? -53.104 -5.300 61.119 1.00 77.69 268 GLY A C 1
ATOM 2016 O O . GLY A 1 268 ? -53.299 -5.028 62.300 1.00 77.69 268 GLY A O 1
ATOM 2017 N N . ALA A 1 269 ? -53.817 -6.224 60.470 1.00 81.75 269 ALA A N 1
ATOM 2018 C CA . ALA A 1 269 ? -54.891 -6.983 61.118 1.00 81.75 269 ALA A CA 1
ATOM 2019 C C . ALA A 1 269 ? -54.389 -7.837 62.301 1.00 81.75 269 ALA A C 1
ATOM 2021 O O . ALA A 1 269 ? -55.171 -8.208 63.173 1.00 81.75 269 ALA A O 1
ATOM 2022 N N . LYS A 1 270 ? -53.090 -8.175 62.325 1.00 78.69 270 LYS A N 1
ATOM 2023 C CA . LYS A 1 270 ? -52.429 -8.940 63.388 1.00 78.69 270 LYS A CA 1
ATOM 2024 C C . LYS A 1 270 ? -51.001 -8.423 63.577 1.00 78.69 270 LYS A C 1
ATOM 2026 O O . LYS A 1 270 ? -50.153 -8.663 62.724 1.00 78.69 270 LYS A O 1
ATOM 2031 N N . VAL A 1 271 ? -50.736 -7.757 64.699 1.00 80.00 271 VAL A N 1
ATOM 2032 C CA . VAL A 1 271 ? -49.378 -7.434 65.166 1.00 80.00 271 VAL A CA 1
ATOM 2033 C C . VAL A 1 271 ? -49.101 -8.318 66.375 1.00 80.00 271 VAL A C 1
ATOM 2035 O O . VAL A 1 271 ? -49.885 -8.335 67.321 1.00 80.00 271 VAL A O 1
ATOM 2038 N N . LYS A 1 272 ? -48.026 -9.106 66.324 1.00 73.50 272 LYS A N 1
ATOM 2039 C CA . LYS A 1 272 ? -47.652 -10.029 67.399 1.00 73.50 272 LYS A CA 1
ATOM 2040 C C . LYS A 1 272 ? -46.213 -9.774 67.811 1.00 73.50 272 LYS A C 1
ATOM 2042 O O . LYS A 1 272 ? -45.328 -9.747 66.964 1.00 73.50 272 LYS A O 1
ATOM 2047 N N . LEU A 1 273 ? -46.000 -9.640 69.116 1.00 73.56 273 LEU A N 1
ATOM 2048 C CA . LEU A 1 273 ? -44.680 -9.730 69.719 1.00 73.56 273 LEU A CA 1
ATOM 2049 C C . LEU A 1 273 ? -44.475 -11.174 70.178 1.00 73.56 273 LEU A C 1
ATOM 2051 O O . LEU A 1 273 ? -45.123 -11.637 71.122 1.00 73.56 273 LEU A O 1
ATOM 2055 N N . GLU A 1 274 ? -43.600 -11.899 69.494 1.00 68.12 274 GLU A N 1
ATOM 2056 C CA . GLU A 1 274 ? -43.199 -13.236 69.920 1.00 68.12 274 GLU A CA 1
ATOM 2057 C C . GLU A 1 274 ? -42.024 -13.099 70.891 1.00 68.12 274 GLU A C 1
ATOM 2059 O O . GLU A 1 274 ? -40.971 -12.569 70.547 1.00 68.12 274 GLU A O 1
ATOM 2064 N N . ALA A 1 275 ? -42.226 -13.509 72.145 1.00 59.50 275 ALA A N 1
ATOM 2065 C CA . ALA A 1 275 ? -41.159 -13.505 73.139 1.00 59.50 275 ALA A CA 1
ATOM 2066 C C . ALA A 1 275 ? -40.113 -14.575 72.772 1.00 59.50 275 ALA A C 1
ATOM 2068 O O . ALA A 1 275 ? -40.505 -15.660 72.330 1.00 59.50 275 ALA A O 1
ATOM 2069 N N . PRO A 1 276 ? -38.809 -14.324 72.988 1.00 49.62 276 PRO A N 1
ATOM 2070 C CA . PRO A 1 276 ? -37.793 -15.351 72.806 1.00 49.62 276 PRO A CA 1
ATOM 2071 C C . PRO A 1 276 ? -38.082 -16.474 73.806 1.00 49.62 276 PRO A C 1
ATOM 2073 O O . PRO A 1 276 ? -38.034 -16.234 75.005 1.00 49.62 276 PRO A O 1
ATOM 2076 N N . GLY A 1 277 ? -38.471 -17.649 73.299 1.00 52.09 277 GLY A N 1
ATOM 2077 C CA . GLY A 1 277 ? -38.676 -18.897 74.043 1.00 52.09 277 GLY A CA 1
ATOM 2078 C C . GLY A 1 277 ? -39.270 -18.739 75.445 1.00 52.09 277 GLY A C 1
ATOM 2079 O O . GLY A 1 277 ? -38.518 -18.598 76.394 1.00 52.09 277 GLY A O 1
ATOM 2080 N N . ALA A 1 278 ? -40.601 -18.797 75.569 1.00 45.28 278 ALA A N 1
ATOM 2081 C CA . ALA A 1 278 ? -41.354 -19.027 76.813 1.00 45.28 278 ALA A CA 1
ATOM 2082 C C . ALA A 1 278 ? -40.591 -18.772 78.137 1.00 45.28 278 ALA A C 1
ATOM 2084 O O . ALA A 1 278 ? -40.376 -19.696 78.918 1.00 45.28 278 ALA A O 1
ATOM 2085 N N . SER A 1 279 ? -40.217 -17.522 78.431 1.00 45.09 279 SER A N 1
ATOM 2086 C CA . SER A 1 279 ? -39.896 -17.158 79.811 1.00 45.09 279 SER A CA 1
ATOM 2087 C C . SER A 1 279 ? -41.214 -16.915 80.533 1.00 45.09 279 SER A C 1
ATOM 2089 O O . SER A 1 279 ? -41.903 -15.917 80.312 1.00 45.09 279 SER A O 1
ATOM 2091 N N . SER A 1 280 ? -41.606 -17.892 81.345 1.00 47.34 280 SER A N 1
ATOM 2092 C CA . SER A 1 280 ? -42.827 -17.939 82.147 1.00 47.34 280 SER A CA 1
ATOM 2093 C C . SER A 1 280 ? -42.788 -16.996 83.358 1.00 47.34 280 SER A C 1
ATOM 2095 O O . SER A 1 280 ? -43.247 -17.366 84.439 1.00 47.34 280 SER A O 1
ATOM 2097 N N . SER A 1 281 ? -42.213 -15.797 83.235 1.00 57.44 281 SER A N 1
ATOM 2098 C CA . SER A 1 281 ? -42.218 -14.840 84.342 1.00 57.44 281 SER A CA 1
ATOM 2099 C C . SER A 1 281 ? -43.540 -14.064 84.371 1.00 57.44 281 SER A C 1
ATOM 2101 O O . SER A 1 281 ? -44.058 -13.623 83.342 1.00 57.44 281 SER A O 1
ATOM 2103 N N . ALA A 1 282 ? -44.102 -13.886 85.570 1.00 55.84 282 ALA A N 1
ATOM 2104 C CA . ALA A 1 282 ? -45.372 -13.185 85.799 1.00 55.84 282 ALA A CA 1
ATOM 2105 C C . ALA A 1 282 ? -45.392 -11.748 85.229 1.00 55.84 282 ALA A C 1
ATOM 2107 O O . ALA A 1 282 ? -46.448 -11.222 84.883 1.00 55.84 282 ALA A O 1
ATOM 2108 N N . GLN A 1 283 ? -44.218 -11.137 85.044 1.00 55.91 283 GLN A N 1
ATOM 2109 C CA . GLN A 1 283 ? -44.061 -9.820 84.422 1.00 55.91 283 GLN A CA 1
ATOM 2110 C C . GLN A 1 283 ? -44.479 -9.807 82.940 1.00 55.91 283 GLN A C 1
ATOM 2112 O O . GLN A 1 283 ? -45.050 -8.822 82.474 1.00 55.91 283 GLN A O 1
ATOM 2117 N N . VAL A 1 284 ? -44.290 -10.912 82.206 1.00 58.56 284 VAL A N 1
ATOM 2118 C CA . VAL A 1 284 ? -44.696 -11.024 80.791 1.00 58.56 284 VAL A CA 1
ATOM 2119 C C . VAL A 1 284 ? -46.222 -11.085 80.648 1.00 58.56 284 VAL A C 1
ATOM 2121 O O . VAL A 1 284 ? -46.769 -10.584 79.665 1.00 58.56 284 VAL A O 1
ATOM 2124 N N . GLN A 1 285 ? -46.931 -11.649 81.631 1.00 57.59 285 GLN A N 1
ATOM 2125 C CA . GLN A 1 285 ? -48.399 -11.663 81.640 1.00 57.59 285 GLN A CA 1
ATOM 2126 C C . GLN A 1 285 ? -48.987 -10.280 81.962 1.00 57.59 285 GLN A C 1
ATOM 2128 O O . GLN A 1 285 ? -49.952 -9.876 81.314 1.00 57.59 285 GLN A O 1
ATOM 2133 N N . ALA A 1 286 ? -48.370 -9.521 82.874 1.00 55.94 286 ALA A N 1
ATOM 2134 C CA . ALA A 1 286 ? -48.802 -8.159 83.208 1.00 55.94 286 ALA A CA 1
ATOM 2135 C C . ALA A 1 286 ? -48.641 -7.178 82.028 1.00 55.94 286 ALA A C 1
ATOM 2137 O O . ALA A 1 286 ? -49.547 -6.403 81.728 1.00 55.94 286 ALA A O 1
ATOM 2138 N N . LEU A 1 287 ? -47.528 -7.267 81.291 1.00 56.19 287 LEU A N 1
ATOM 2139 C CA . LEU A 1 287 ? -47.288 -6.450 80.093 1.00 56.19 287 LEU A CA 1
ATOM 2140 C C . LEU A 1 287 ? -48.234 -6.794 78.929 1.00 56.19 287 LEU A C 1
ATOM 2142 O O . LEU A 1 287 ? -48.628 -5.907 78.174 1.00 56.19 287 LEU A O 1
ATOM 2146 N N . ARG A 1 288 ? -48.647 -8.063 78.796 1.00 54.12 288 ARG A N 1
ATOM 2147 C CA . ARG A 1 288 ? -49.642 -8.477 77.790 1.00 54.12 288 ARG A CA 1
ATOM 2148 C C . ARG A 1 288 ? -51.042 -7.939 78.081 1.00 54.12 288 ARG A C 1
ATOM 2150 O O . ARG A 1 288 ? -51.760 -7.648 77.132 1.00 54.12 288 ARG A O 1
ATOM 2157 N N . ALA A 1 289 ? -51.415 -7.788 79.350 1.00 52.38 289 ALA A N 1
ATOM 2158 C CA . ALA A 1 289 ? -52.696 -7.193 79.729 1.00 52.38 289 ALA A CA 1
ATOM 2159 C C . ALA A 1 289 ? -52.729 -5.676 79.449 1.00 52.38 289 ALA A C 1
ATOM 2161 O O . ALA A 1 289 ? -53.706 -5.177 78.901 1.00 52.38 289 ALA A O 1
ATOM 2162 N N . ALA A 1 290 ? -51.634 -4.958 79.725 1.00 51.78 290 ALA A N 1
ATOM 2163 C CA . ALA A 1 290 ? -51.553 -3.505 79.530 1.00 51.78 290 ALA A CA 1
ATOM 2164 C C . ALA A 1 290 ? -51.483 -3.058 78.053 1.00 51.78 290 ALA A C 1
ATOM 2166 O O . ALA A 1 290 ? -51.822 -1.924 77.734 1.00 51.78 290 ALA A O 1
ATOM 2167 N N . ALA A 1 291 ? -51.051 -3.929 77.135 1.00 52.59 291 ALA A N 1
ATOM 2168 C CA . ALA A 1 291 ? -50.962 -3.604 75.707 1.00 52.59 291 ALA A CA 1
ATOM 2169 C C . ALA A 1 291 ? -52.290 -3.776 74.939 1.00 52.59 291 ALA A C 1
ATOM 2171 O O . ALA A 1 291 ? -52.407 -3.293 73.814 1.00 52.59 291 ALA A O 1
ATOM 2172 N N . VAL A 1 292 ? -53.274 -4.481 75.511 1.00 52.78 292 VAL A N 1
ATOM 2173 C CA . VAL A 1 292 ? -54.568 -4.768 74.859 1.00 52.78 292 VAL A CA 1
ATOM 2174 C C . VAL A 1 292 ? -55.639 -3.733 75.223 1.00 52.78 292 VAL A C 1
ATOM 2176 O O . VAL A 1 292 ? -56.544 -3.489 74.429 1.00 52.78 292 VAL A O 1
ATOM 2179 N N . GLU A 1 293 ? -55.499 -3.048 76.356 1.00 47.72 293 GLU A N 1
ATOM 2180 C CA . GLU A 1 293 ? -56.372 -1.947 76.766 1.00 47.72 293 GLU A CA 1
ATOM 2181 C C . GLU A 1 293 ? -55.514 -0.703 76.985 1.00 47.72 293 GLU A C 1
ATOM 2183 O O . GLU A 1 293 ? -54.688 -0.689 77.891 1.00 47.72 293 GLU A O 1
ATOM 2188 N N . GLY A 1 294 ? -55.682 0.327 76.148 1.00 44.44 294 GLY A N 1
ATOM 2189 C CA . GLY A 1 294 ? -54.897 1.569 76.155 1.00 44.44 294 GLY A CA 1
ATOM 2190 C C . GLY A 1 294 ? -55.017 2.398 77.439 1.00 44.44 294 GLY A C 1
ATOM 2191 O O . GLY A 1 294 ? -55.563 3.498 77.422 1.00 44.44 294 GLY A O 1
ATOM 2192 N N . SER A 1 295 ? -54.481 1.888 78.542 1.00 46.00 295 SER A N 1
ATOM 2193 C CA . SER A 1 295 ? -54.478 2.526 79.854 1.00 46.00 295 SER A CA 1
ATOM 2194 C C . SER A 1 295 ? -53.079 3.078 80.151 1.00 46.00 295 SER A C 1
ATOM 2196 O O . SER A 1 295 ? -52.094 2.364 79.951 1.00 46.00 295 SER A O 1
ATOM 2198 N N . PRO A 1 296 ? -52.946 4.329 80.626 1.00 44.03 296 PRO A N 1
ATOM 2199 C CA . PRO A 1 296 ? -51.644 4.900 80.950 1.00 44.03 296 PRO A CA 1
ATOM 2200 C C . PRO A 1 296 ? -51.003 4.158 82.130 1.00 44.03 296 PRO A C 1
ATOM 2202 O O . PRO A 1 296 ? -51.674 3.818 83.105 1.00 44.03 296 PRO A O 1
ATOM 2205 N N . PHE A 1 297 ? -49.687 3.942 82.053 1.00 45.09 297 PHE A N 1
ATOM 2206 C CA . PHE A 1 297 ? -48.877 3.478 83.179 1.00 45.09 297 PHE A CA 1
ATOM 2207 C C . PHE A 1 297 ? -48.930 4.526 84.298 1.00 45.09 297 PHE A C 1
ATOM 2209 O O . PHE A 1 297 ? -48.215 5.524 84.264 1.00 45.09 297 PHE A O 1
ATOM 2216 N N . VAL A 1 298 ? -49.795 4.314 85.291 1.00 46.19 298 VAL A N 1
ATOM 2217 C CA . VAL A 1 298 ? -49.753 5.064 86.548 1.00 46.19 298 VAL A CA 1
ATOM 2218 C C . VAL A 1 298 ? -48.991 4.218 87.554 1.00 46.19 298 VAL A C 1
ATOM 2220 O O . VAL A 1 298 ? -49.551 3.341 88.212 1.00 46.19 298 VAL A O 1
ATOM 2223 N N . GLU A 1 299 ? -47.696 4.481 87.668 1.00 42.94 299 GLU A N 1
ATOM 2224 C CA . GLU A 1 299 ? -46.898 4.002 88.788 1.00 42.94 299 GLU A CA 1
ATOM 2225 C C . GLU A 1 299 ? -47.325 4.805 90.028 1.00 42.94 299 GLU A C 1
ATOM 2227 O O . GLU A 1 299 ? -47.057 6.001 90.151 1.00 42.94 299 GLU A O 1
ATOM 2232 N N . ARG A 1 300 ? -48.084 4.183 90.938 1.00 44.56 300 ARG A N 1
ATOM 2233 C CA . ARG A 1 300 ? -48.338 4.784 92.251 1.00 44.56 300 ARG A CA 1
ATOM 2234 C C . ARG A 1 300 ? -47.083 4.623 93.103 1.00 44.56 300 ARG A C 1
ATOM 2236 O O . ARG A 1 300 ? -46.802 3.523 93.570 1.00 44.56 300 ARG A O 1
ATOM 2243 N N . CYS A 1 301 ? -46.393 5.730 93.371 1.00 44.50 301 CYS A N 1
ATOM 2244 C CA . CYS A 1 301 ? -45.469 5.825 94.499 1.00 44.50 301 CYS A CA 1
ATOM 2245 C C . CYS A 1 301 ? -46.214 5.498 95.807 1.00 44.50 301 CYS A C 1
ATOM 2247 O O . CYS A 1 301 ? -47.231 6.142 96.095 1.00 44.50 301 CYS A O 1
ATOM 2249 N N . PRO A 1 302 ? -45.730 4.556 96.634 1.00 44.09 302 PRO A N 1
ATOM 2250 C CA . PRO A 1 302 ? -46.222 4.421 97.992 1.00 44.09 302 PRO A CA 1
ATOM 2251 C C . PRO A 1 302 ? -45.635 5.566 98.825 1.00 44.09 302 PRO A C 1
ATOM 2253 O O . PRO A 1 302 ? -44.438 5.624 99.087 1.00 44.09 302 PRO A O 1
ATOM 2256 N N . GLY A 1 303 ? -46.487 6.514 99.207 1.00 53.31 303 GLY A N 1
ATOM 2257 C CA . GLY A 1 303 ? -46.125 7.558 100.158 1.00 53.31 303 GLY A CA 1
ATOM 2258 C C . GLY A 1 303 ? -46.101 7.018 101.585 1.00 53.31 303 GLY A C 1
ATOM 2259 O O . GLY A 1 303 ? -47.155 6.679 102.123 1.00 53.31 303 GLY A O 1
ATOM 2260 N N . LYS A 1 304 ? -44.917 6.961 102.191 1.00 40.50 304 LYS A N 1
ATOM 2261 C CA . LYS A 1 304 ? -44.465 7.810 103.310 1.00 40.50 304 LYS A CA 1
ATOM 2262 C C . LYS A 1 304 ? -43.072 7.379 103.750 1.00 40.50 304 LYS A C 1
ATOM 2264 O O . LYS A 1 304 ? -42.870 6.161 103.926 1.00 40.50 304 LYS A O 1
#